Protein AF-A0A392M638-F1 (afdb_monomer)

Mean predicted aligned error: 10.87 Å

Secondary structure (DSSP, 8-state):
--SS-EE---------HHHHHHHHHHHHHH-SS-EEEEE-GGGHHHHHHHHHHHHHHHHH--S--SS-EEE-B---SEE-----GGGSTTSS--SS--------SS--PEEEEETTEEEEEPTT--GGGSEEEEES-SSHHHHHHHHHTTTSEEEEEETTTTEEE---HHHHHHHHHHHHHHHHHHT-S----------------

Organism: NCBI:txid97028

InterPro domains:
  IPR016435 Diphthamide synthesis DPH1/DPH2 [PF01866] (3-201)
  IPR016435 Diphthamide synthesis DPH1/DPH2 [PTHR10762] (1-201)
  IPR016435 Diphthamide synthesis DPH1/DPH2 [SFLDS00032] (1-202)
  IPR016435 Diphthamide synthesis DPH1/DPH2 [TIGR00322] (2-200)
  IPR042265 Diphthamide synthesis DPH1/DPH2, domain 3 [G3DSA:3.40.50.11860] (171-203)

Sequence (205 aa):
TTALPAFFVFGKASIGIADCVESMSQYALTNSKPIMVLFGLEYAHSIQQIRKALLESSISCKSDLKSEVHFADVPSPYMFPSKDIKKLSEIQEEACGCGNNSSSDGASGTIYNIGGLTWKLPEGQSMEDYSLFWIGQDNSAFANVVLTFNACEIVRYDATKNQMVTDLSQQRRILKRRYYLVERAKDANIVGILVGTLGVGNPCY

Radius of gyration: 19.91 Å; Cα contacts (8 Å, |Δi|>4): 234; chains: 1; bounding box: 44×50×50 Å

pLDDT: mean 79.65, std 19.55, range [26.91, 96.75]

Solvent-accessible surface area (backbone atoms only — not comparable to full-atom values): 12898 Å² total; per-residue (Å²): 132,64,96,52,73,45,74,66,83,68,56,81,57,76,62,58,55,66,62,51,43,50,55,50,51,55,50,39,74,75,35,84,41,32,34,41,36,45,64,45,62,34,42,59,85,50,48,66,56,40,56,50,52,43,55,52,52,56,68,75,41,92,61,80,72,79,26,59,79,45,68,53,41,70,66,75,50,66,44,70,64,74,87,67,73,83,77,55,86,82,76,76,88,75,82,85,75,90,82,90,86,85,90,80,90,83,78,85,37,55,74,49,75,56,94,72,33,35,43,72,38,59,70,96,61,58,72,69,65,28,31,36,39,35,43,40,69,99,43,70,64,48,43,48,49,54,62,75,47,64,83,31,55,63,39,32,33,29,47,90,74,73,42,80,45,70,85,51,65,68,52,53,51,52,48,55,53,50,53,52,52,51,56,58,54,72,74,48,94,75,85,85,84,85,84,78,83,82,74,79,75,75,83,82,128

Foldseek 3Di:
DDQDKAFDDAAQDDFDLVLVLVQVLVVLVVDLFAEEEAEDSNNLVCVVVSVVVNVVVCVVDPPPSNHHYHYWHAPHSIDHDDPCPPVCVVPPDDPDDDDDDDDDDDFPFDWDDAPRTIDTDHPPDDCQSYAYEYEEDPDPRVLVVCLVPVNHQYWYQHRVVSDIDRDPVVSVVVNVVVVVVVVVVVPDPDDDDDDDDPDPDDPDD

Nearest PDB structures (foldseek):
  4ran-assembly1_C  TM=4.447E-01  e=1.195E-01  Homo sapiens
  1z7g-assembly1_B-2  TM=3.733E-01  e=1.545E-01  Homo sapiens
  4kn6-assembly1_A  TM=4.041E-01  e=1.563E+00  Homo sapiens
  5fxg-assembly1_C  TM=4.168E-01  e=2.156E+00  Rattus norvegicus
  7e2w-assembly2_D  TM=3.545E-01  e=6.028E+00  Ostreococcus tauri

Structure (mmCIF, N/CA/C/O backbone):
data_AF-A0A392M638-F1
#
_entry.id   AF-A0A392M638-F1
#
loop_
_atom_site.group_PDB
_atom_site.id
_atom_site.type_symbol
_atom_site.label_atom_id
_atom_site.label_alt_id
_atom_site.label_comp_id
_atom_site.label_asym_id
_atom_site.label_entity_id
_atom_site.label_seq_id
_atom_site.pdbx_PDB_ins_code
_atom_site.Cartn_x
_atom_site.Cartn_y
_atom_site.Cartn_z
_atom_site.occupancy
_atom_site.B_iso_or_equiv
_atom_site.auth_seq_id
_atom_site.auth_comp_id
_atom_site.auth_asym_id
_atom_site.auth_atom_id
_atom_site.pdbx_PDB_model_num
ATOM 1 N N . THR A 1 1 ? 15.830 17.671 -8.175 1.00 53.03 1 THR A N 1
ATOM 2 C CA . THR A 1 1 ? 15.639 17.957 -6.738 1.00 53.03 1 THR A CA 1
ATOM 3 C C . THR A 1 1 ? 15.110 19.372 -6.625 1.00 53.03 1 THR A C 1
ATOM 5 O O . THR A 1 1 ? 15.613 20.245 -7.322 1.00 53.03 1 THR A O 1
ATOM 8 N N . THR A 1 2 ? 14.025 19.604 -5.882 1.00 49.47 2 THR A N 1
ATOM 9 C CA . THR A 1 2 ? 13.444 20.952 -5.776 1.00 49.47 2 THR A CA 1
ATOM 10 C C . THR A 1 2 ? 14.351 21.801 -4.889 1.00 49.47 2 THR A C 1
ATOM 12 O O . THR A 1 2 ? 14.760 21.356 -3.824 1.00 49.47 2 THR A O 1
ATOM 15 N N . ALA A 1 3 ? 14.695 23.018 -5.313 1.00 66.38 3 ALA A N 1
ATOM 16 C CA . ALA A 1 3 ? 15.431 23.966 -4.466 1.00 66.38 3 ALA A CA 1
ATOM 17 C C . ALA A 1 3 ? 14.526 24.631 -3.409 1.00 66.38 3 ALA A C 1
ATOM 19 O O . ALA A 1 3 ? 14.996 25.402 -2.575 1.00 66.38 3 ALA A O 1
ATOM 20 N N . LEU A 1 4 ? 13.225 24.335 -3.459 1.00 77.38 4 LEU A N 1
ATOM 21 C CA . LEU A 1 4 ? 12.188 24.904 -2.614 1.00 77.38 4 LEU A CA 1
ATOM 22 C C . LEU A 1 4 ? 11.570 23.821 -1.724 1.00 77.38 4 LEU A C 1
ATOM 24 O O . LEU A 1 4 ? 11.469 22.667 -2.165 1.00 77.38 4 LEU A O 1
ATOM 28 N N . PRO A 1 5 ? 11.135 24.185 -0.503 1.00 81.50 5 PRO A N 1
ATOM 29 C CA . PRO A 1 5 ? 10.306 23.320 0.320 1.00 81.50 5 PRO A CA 1
ATOM 30 C C . PRO A 1 5 ? 9.074 22.858 -0.458 1.00 81.50 5 PRO A C 1
ATOM 32 O O . PRO A 1 5 ? 8.413 23.662 -1.116 1.00 81.50 5 PRO A O 1
ATOM 35 N N . ALA A 1 6 ? 8.770 21.568 -0.372 1.00 80.94 6 ALA A N 1
ATOM 36 C CA . ALA A 1 6 ? 7.571 20.987 -0.956 1.00 80.94 6 ALA A CA 1
ATOM 37 C C . ALA A 1 6 ? 6.610 20.565 0.157 1.00 80.94 6 ALA A C 1
ATOM 39 O O . ALA A 1 6 ? 7.034 20.033 1.184 1.00 80.94 6 ALA A O 1
ATOM 40 N N . PHE A 1 7 ? 5.319 20.798 -0.069 1.00 84.31 7 PHE A N 1
ATOM 41 C CA . PHE A 1 7 ? 4.247 20.327 0.796 1.00 84.31 7 PHE A CA 1
ATOM 42 C C . PHE A 1 7 ? 3.396 19.314 0.032 1.00 84.31 7 PHE A C 1
ATOM 44 O O . PHE A 1 7 ? 2.806 19.642 -0.999 1.00 84.31 7 PHE A O 1
ATOM 51 N N . PHE A 1 8 ? 3.351 18.080 0.523 1.00 83.50 8 PHE A N 1
ATOM 52 C CA . PHE A 1 8 ? 2.552 17.016 -0.068 1.00 83.50 8 PHE A CA 1
ATOM 53 C C . PHE A 1 8 ? 1.105 17.098 0.421 1.00 83.50 8 PHE A C 1
ATOM 55 O O . PHE A 1 8 ? 0.831 17.026 1.618 1.00 83.50 8 PHE A O 1
ATOM 62 N N . VAL A 1 9 ? 0.173 17.219 -0.525 1.00 87.00 9 VAL A N 1
ATOM 63 C CA . VAL A 1 9 ? -1.270 17.183 -0.264 1.00 87.00 9 VAL A CA 1
ATOM 64 C C . VAL A 1 9 ? -1.810 15.840 -0.7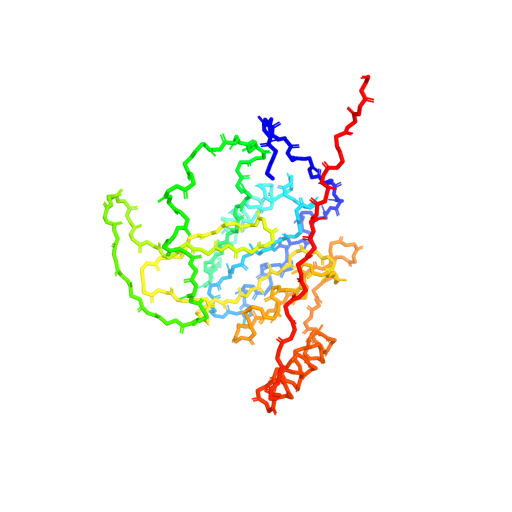32 1.00 87.00 9 VAL A C 1
ATOM 66 O O . VAL A 1 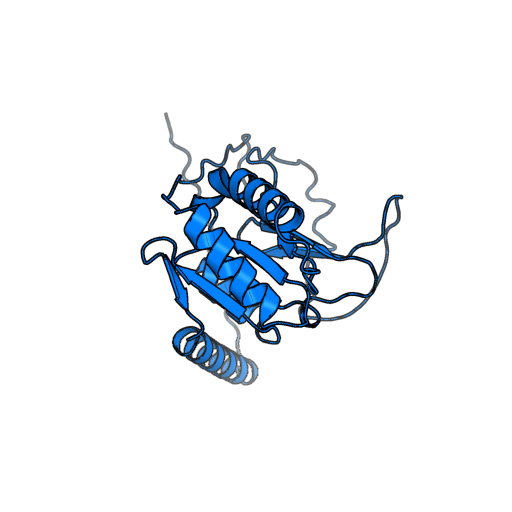9 ? -1.763 15.530 -1.922 1.00 87.00 9 VAL A O 1
ATOM 69 N N . PHE A 1 10 ? -2.335 15.050 0.200 1.00 89.56 10 PHE A N 1
ATOM 70 C CA . PHE A 1 10 ? -2.959 13.764 -0.103 1.00 89.56 10 PHE A CA 1
ATOM 71 C C . PHE A 1 10 ? -4.477 13.901 -0.240 1.00 89.56 10 PHE A C 1
ATOM 73 O O . PHE A 1 10 ? -5.096 14.791 0.350 1.00 89.56 10 PHE A O 1
ATOM 80 N N . GLY A 1 11 ? -5.077 13.003 -1.023 1.00 89.19 11 GLY A N 1
ATOM 81 C CA . GLY A 1 11 ? -6.530 12.914 -1.155 1.00 89.19 11 GLY A CA 1
ATOM 82 C C . GLY A 1 11 ? -7.220 12.546 0.164 1.00 89.19 11 GLY A C 1
ATOM 83 O O . GLY A 1 11 ? -6.582 12.121 1.126 1.00 89.19 11 GLY A O 1
ATOM 84 N N . LYS A 1 12 ? -8.547 12.703 0.197 1.00 93.31 12 LYS A N 1
ATOM 85 C CA . LYS A 1 12 ? -9.402 12.274 1.314 1.00 93.31 12 LYS A CA 1
ATOM 86 C C . LYS A 1 12 ? -10.508 11.356 0.809 1.00 93.31 12 LYS A C 1
ATOM 88 O O . LYS A 1 12 ? -11.656 11.772 0.674 1.00 93.31 12 LYS A O 1
ATOM 93 N N . ALA A 1 13 ? -10.134 10.132 0.451 1.00 93.81 13 ALA A N 1
ATOM 94 C CA . ALA A 1 13 ? -11.091 9.132 -0.005 1.00 93.81 13 ALA A CA 1
ATOM 95 C C . ALA A 1 13 ? -11.980 8.668 1.160 1.00 93.81 13 ALA A C 1
ATOM 97 O O . ALA A 1 13 ? -11.502 8.457 2.272 1.00 93.81 13 ALA A O 1
ATOM 98 N N . SER A 1 14 ? -13.280 8.512 0.915 1.00 93.19 14 SER A N 1
ATOM 99 C CA . SER A 1 14 ? -14.222 8.055 1.938 1.00 93.19 14 SER A CA 1
ATOM 100 C C . SER A 1 14 ? -13.947 6.606 2.341 1.00 93.19 14 SER A C 1
ATOM 102 O O . SER A 1 14 ? -13.719 5.760 1.477 1.00 93.19 14 SER A O 1
ATOM 104 N N . ILE A 1 15 ? -14.039 6.316 3.638 1.00 94.88 15 ILE A N 1
ATOM 105 C CA . ILE A 1 15 ? -13.925 4.965 4.189 1.00 94.88 15 ILE A CA 1
ATOM 106 C C . ILE A 1 15 ? -14.885 4.796 5.371 1.00 94.88 15 ILE A C 1
ATOM 108 O O . ILE A 1 15 ? -14.968 5.666 6.239 1.00 94.88 15 ILE A O 1
ATOM 112 N N . GLY A 1 16 ? -15.615 3.679 5.403 1.00 93.19 16 GLY A N 1
ATOM 113 C CA . GLY A 1 16 ? -16.423 3.283 6.555 1.00 93.19 16 GLY A CA 1
ATOM 114 C C . GLY A 1 16 ? -15.525 2.787 7.687 1.00 93.19 16 GLY A C 1
ATOM 115 O O . GLY A 1 16 ? -14.962 1.699 7.598 1.00 93.19 16 GLY A O 1
ATOM 116 N N . ILE A 1 17 ? -15.361 3.589 8.743 1.00 93.06 17 ILE A N 1
ATOM 117 C CA . ILE A 1 17 ? -14.453 3.268 9.861 1.00 93.06 17 ILE A CA 1
ATOM 118 C C . ILE A 1 17 ? -14.922 2.010 10.598 1.00 93.06 17 ILE A C 1
ATOM 120 O O . ILE A 1 17 ? -14.107 1.136 10.871 1.00 93.06 17 ILE A O 1
ATOM 124 N N . ALA A 1 18 ? -16.224 1.905 10.881 1.00 92.44 18 ALA A N 1
ATOM 125 C CA . ALA A 1 18 ? -16.801 0.754 11.572 1.00 92.44 18 ALA A CA 1
ATOM 126 C C . ALA A 1 18 ? -16.615 -0.540 10.763 1.00 92.44 18 ALA A C 1
ATOM 128 O O . ALA A 1 18 ? -16.040 -1.493 11.279 1.00 92.44 18 ALA A O 1
ATOM 129 N N . ASP A 1 19 ? -16.986 -0.525 9.479 1.00 93.12 19 ASP A N 1
ATOM 130 C CA . ASP A 1 19 ? -16.870 -1.683 8.579 1.00 93.12 19 ASP A CA 1
ATOM 131 C C . ASP A 1 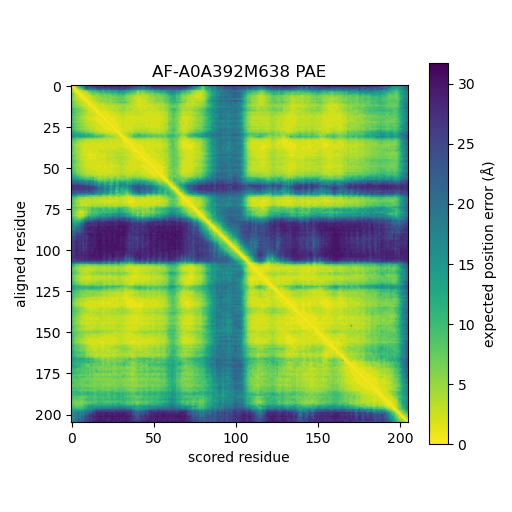19 ? -15.410 -2.146 8.421 1.00 93.12 19 ASP A C 1
ATOM 133 O O . ASP A 1 19 ? -15.106 -3.343 8.407 1.00 93.12 19 ASP A O 1
ATOM 137 N N . CYS A 1 20 ? -14.480 -1.186 8.337 1.00 93.38 20 CYS A N 1
ATOM 138 C CA . CYS A 1 20 ? -13.050 -1.464 8.240 1.00 93.38 20 CYS A CA 1
ATOM 139 C C . CYS A 1 20 ? -12.511 -2.102 9.524 1.00 93.38 20 CYS A C 1
ATOM 141 O O . CYS A 1 20 ? -11.738 -3.058 9.455 1.00 93.38 20 CYS A O 1
ATOM 143 N N . VAL A 1 21 ? -12.898 -1.577 10.691 1.00 92.81 21 VAL A N 1
ATOM 144 C CA . VAL A 1 21 ? -12.485 -2.117 11.995 1.00 92.81 21 VAL A CA 1
ATOM 145 C C . VAL A 1 21 ? -13.081 -3.504 12.218 1.00 92.81 21 VAL A C 1
ATOM 147 O O . VAL A 1 21 ? -12.365 -4.388 12.682 1.00 92.81 21 VAL A O 1
ATOM 150 N N . GLU A 1 22 ? -14.339 -3.727 11.841 1.00 91.81 22 GLU A N 1
ATOM 151 C CA . GLU A 1 22 ? -14.991 -5.038 11.918 1.00 91.81 22 GLU A CA 1
ATOM 152 C C . GLU A 1 22 ? -14.274 -6.067 11.037 1.00 91.81 22 GLU A C 1
ATOM 154 O O . GLU A 1 22 ? -13.851 -7.115 11.528 1.00 91.81 22 GLU A O 1
ATOM 159 N N . SER A 1 23 ? -14.039 -5.731 9.766 1.00 92.00 23 SER A N 1
ATOM 160 C CA . SER A 1 23 ? -13.322 -6.597 8.822 1.00 92.00 23 SER A CA 1
ATOM 161 C C . SER A 1 23 ? -11.911 -6.932 9.312 1.00 92.00 23 SER A C 1
ATOM 163 O O . SER A 1 23 ? -11.480 -8.085 9.265 1.00 92.00 23 SER A O 1
ATOM 165 N N . MET A 1 24 ? -11.192 -5.932 9.825 1.00 91.50 24 MET A N 1
ATOM 166 C CA . MET A 1 24 ? -9.848 -6.107 10.376 1.00 91.50 24 MET A CA 1
ATOM 167 C C . MET A 1 24 ? -9.855 -6.952 11.655 1.00 91.50 24 MET A C 1
ATOM 169 O O . MET A 1 24 ? -8.984 -7.801 11.822 1.00 91.50 24 MET A O 1
ATOM 173 N N . SER A 1 25 ? -10.850 -6.779 12.528 1.00 89.31 25 SER A N 1
ATOM 174 C CA . SER A 1 25 ? -11.002 -7.578 13.751 1.00 89.31 25 SER A CA 1
ATOM 175 C C . SER A 1 25 ? -11.325 -9.032 13.425 1.00 89.31 25 SER A C 1
ATOM 177 O O . SER A 1 25 ? -10.725 -9.943 13.990 1.00 89.31 25 SER A O 1
ATOM 179 N N . GLN A 1 26 ? -12.212 -9.271 12.457 1.00 89.19 26 GLN A N 1
ATOM 180 C CA . GLN A 1 26 ? -12.499 -10.614 11.960 1.00 89.19 26 GLN A CA 1
ATOM 181 C C . GLN A 1 26 ? -11.235 -11.271 11.389 1.00 89.19 26 GLN A C 1
ATOM 183 O O . GLN A 1 26 ? -10.945 -12.425 11.706 1.00 89.19 26 GLN A O 1
ATOM 188 N N . TYR A 1 27 ? -10.448 -10.528 10.606 1.00 89.06 27 TYR A N 1
ATOM 189 C CA . TYR A 1 27 ? -9.174 -11.011 10.073 1.00 89.06 27 TYR A CA 1
ATOM 190 C C . TYR A 1 27 ? -8.155 -11.322 11.184 1.00 89.06 27 TYR A C 1
ATOM 192 O O . TYR A 1 27 ? -7.493 -12.363 11.132 1.00 89.06 27 TYR A O 1
ATOM 200 N N . ALA A 1 28 ? -8.078 -10.479 12.219 1.00 87.38 28 ALA A N 1
ATOM 201 C CA . ALA A 1 28 ? -7.224 -10.673 13.392 1.00 87.38 28 ALA A CA 1
ATOM 202 C C . ALA A 1 28 ? -7.592 -11.915 14.210 1.00 87.38 28 ALA A C 1
ATOM 204 O O . ALA A 1 28 ? -6.706 -12.573 14.744 1.00 87.38 28 ALA A O 1
ATOM 205 N N . LEU A 1 29 ? -8.877 -12.274 14.281 1.00 85.31 29 LEU A N 1
ATOM 206 C CA . LEU A 1 29 ? -9.328 -13.497 14.952 1.00 85.31 29 LEU A CA 1
ATOM 207 C C . LEU A 1 29 ? -8.964 -14.763 14.168 1.00 85.31 29 LEU A C 1
ATOM 209 O O . LEU A 1 29 ? -8.690 -15.804 14.764 1.00 85.31 29 LEU A O 1
ATOM 213 N N . THR A 1 30 ? -8.963 -14.685 12.835 1.00 85.00 30 THR A N 1
ATOM 214 C CA . THR A 1 30 ? -8.600 -15.822 11.975 1.00 85.00 30 THR A CA 1
ATOM 215 C C . THR A 1 30 ? -7.092 -16.046 11.866 1.00 85.00 30 THR A C 1
ATOM 217 O O . THR A 1 30 ? -6.668 -17.164 11.582 1.00 85.00 30 THR A O 1
ATOM 220 N N . ASN A 1 31 ? -6.282 -15.012 12.113 1.00 81.75 31 ASN A N 1
ATOM 221 C CA . ASN A 1 31 ? -4.830 -15.053 11.963 1.00 81.75 31 ASN A CA 1
ATOM 222 C C . ASN A 1 31 ? -4.120 -15.095 13.310 1.00 81.75 31 ASN A C 1
ATOM 224 O O . ASN A 1 31 ? -4.394 -14.297 14.197 1.00 81.75 31 ASN A O 1
ATOM 228 N N . SER A 1 32 ? -3.138 -15.986 13.446 1.00 83.31 32 SER A N 1
ATOM 229 C CA . SER A 1 32 ? -2.290 -16.054 14.642 1.00 83.31 32 SER A CA 1
ATOM 230 C C . SER A 1 32 ? -1.095 -15.100 14.610 1.00 83.31 32 SER A C 1
ATOM 232 O O . SER A 1 32 ? -0.381 -15.006 15.604 1.00 83.31 32 SER A O 1
ATOM 234 N N . LYS A 1 33 ? -0.823 -14.479 13.458 1.00 90.25 33 LYS A N 1
ATOM 235 C CA . LYS A 1 33 ? 0.288 -13.547 13.263 1.00 90.25 33 LYS A CA 1
ATOM 236 C C . LYS A 1 33 ? -0.140 -12.117 13.598 1.00 90.25 33 LYS A C 1
ATOM 238 O O . LYS A 1 33 ? -1.293 -11.770 13.328 1.00 90.25 33 LYS A O 1
ATOM 243 N N . PRO A 1 34 ? 0.774 -11.276 14.111 1.00 91.25 34 PRO A N 1
ATOM 244 C CA . PRO A 1 34 ? 0.521 -9.848 14.229 1.00 91.25 34 PRO A CA 1
ATOM 245 C C . PRO A 1 34 ? 0.236 -9.235 12.851 1.00 91.25 34 PRO A C 1
ATOM 247 O O . PRO A 1 34 ? 0.748 -9.689 11.824 1.00 91.25 34 PRO A O 1
ATOM 250 N N . ILE A 1 35 ? -0.601 -8.202 12.823 1.00 93.56 35 ILE A N 1
ATOM 251 C CA . ILE A 1 35 ? -1.063 -7.575 11.585 1.00 93.56 35 ILE A CA 1
ATOM 252 C C . ILE A 1 35 ? -0.334 -6.251 11.379 1.00 93.56 35 ILE A C 1
ATOM 254 O O . ILE A 1 35 ? -0.359 -5.385 12.250 1.00 93.56 35 ILE A O 1
ATOM 258 N N . MET A 1 36 ? 0.267 -6.069 10.205 1.00 95.19 36 MET A N 1
ATOM 259 C CA . MET A 1 36 ? 0.796 -4.785 9.749 1.00 95.19 36 MET A CA 1
ATOM 260 C C . MET A 1 36 ? -0.185 -4.135 8.771 1.00 95.19 36 MET A C 1
ATOM 262 O O . MET A 1 36 ? -0.421 -4.645 7.674 1.00 95.19 36 MET A O 1
ATOM 266 N N . VAL A 1 37 ? -0.734 -2.985 9.153 1.00 96.06 37 VAL A N 1
ATOM 267 C CA . VAL A 1 37 ? -1.682 -2.214 8.349 1.00 96.06 37 VAL A CA 1
ATOM 268 C C . VAL A 1 37 ? -0.936 -1.207 7.481 1.00 96.06 37 VAL A C 1
ATOM 270 O O . VAL A 1 37 ? -0.321 -0.258 7.976 1.00 96.06 37 VAL A O 1
ATOM 273 N N . LEU A 1 38 ? -1.049 -1.391 6.168 1.00 96.75 38 LEU A N 1
ATOM 274 C CA . LEU A 1 38 ? -0.585 -0.465 5.138 1.00 96.75 38 LEU A CA 1
ATOM 275 C C . LEU A 1 38 ? -1.794 0.156 4.427 1.00 96.75 38 LEU A C 1
ATOM 277 O O . LEU A 1 38 ? -2.877 -0.426 4.411 1.00 96.75 38 LEU A O 1
ATOM 281 N N . PHE A 1 39 ? -1.644 1.334 3.827 1.00 96.31 39 PHE A N 1
ATOM 282 C CA . PHE A 1 39 ? -2.777 2.031 3.214 1.00 96.31 39 PHE A CA 1
ATOM 283 C C . PHE A 1 39 ? -2.380 2.957 2.066 1.00 96.31 39 PHE A C 1
ATOM 285 O O . PHE A 1 39 ? -1.288 3.521 2.033 1.00 96.31 39 PHE A O 1
ATOM 292 N N . GLY A 1 40 ? -3.313 3.170 1.139 1.00 95.19 40 GLY A N 1
ATOM 293 C CA . GLY A 1 40 ? -3.208 4.258 0.170 1.00 95.19 40 GLY A CA 1
ATOM 294 C C . GLY A 1 40 ? -3.189 5.614 0.879 1.00 95.19 40 GLY A C 1
ATOM 295 O O . GLY A 1 40 ? -3.961 5.845 1.813 1.00 95.19 40 GLY A O 1
ATOM 296 N N . LEU A 1 41 ? -2.317 6.528 0.444 1.00 93.56 41 LEU A N 1
ATOM 297 C CA . LEU A 1 41 ? -2.146 7.847 1.071 1.00 93.56 41 LEU A CA 1
ATOM 298 C C . LEU A 1 41 ? -3.444 8.672 1.083 1.00 93.56 41 LEU A C 1
ATOM 300 O O . LEU A 1 41 ? -3.633 9.515 1.959 1.00 93.56 41 LEU A O 1
ATOM 304 N N . GLU A 1 42 ? -4.377 8.393 0.174 1.00 93.69 42 GLU A N 1
ATOM 305 C CA . GLU A 1 42 ? -5.719 8.975 0.151 1.00 93.69 42 GLU A CA 1
ATOM 306 C C . GLU A 1 42 ? -6.571 8.657 1.399 1.00 93.69 42 GLU A C 1
ATOM 308 O O . GLU A 1 42 ? -7.540 9.368 1.682 1.00 93.69 42 GLU A O 1
ATOM 313 N N . TYR A 1 43 ? -6.203 7.636 2.180 1.00 94.44 43 TYR A N 1
ATOM 314 C CA . TYR A 1 43 ? -6.864 7.258 3.435 1.00 94.44 43 TYR A CA 1
ATOM 315 C C . TYR A 1 43 ? -6.122 7.744 4.685 1.00 94.44 43 TYR A C 1
ATOM 317 O O . TYR A 1 43 ? -6.655 7.603 5.785 1.00 94.44 43 TYR A O 1
ATOM 325 N N . ALA A 1 44 ? -4.946 8.372 4.548 1.00 93.31 44 ALA A N 1
ATOM 326 C CA . ALA A 1 44 ? -4.097 8.786 5.673 1.00 93.31 44 ALA A CA 1
ATOM 327 C C . ALA A 1 44 ? -4.844 9.620 6.733 1.00 93.31 44 ALA A C 1
ATOM 329 O O . ALA A 1 44 ? -4.619 9.471 7.932 1.00 93.31 44 ALA A O 1
ATOM 330 N N . HIS A 1 45 ? -5.789 10.457 6.295 1.00 93.06 45 HIS A N 1
ATOM 331 C CA . HIS A 1 45 ? -6.622 11.292 7.163 1.00 93.06 45 HIS A CA 1
ATOM 332 C C . HIS A 1 45 ? -7.521 10.498 8.133 1.00 93.06 45 HIS A C 1
ATOM 334 O O . HIS A 1 45 ? -7.879 11.021 9.186 1.00 93.06 45 HIS A O 1
ATOM 340 N N . SER A 1 46 ? -7.889 9.261 7.783 1.00 93.69 46 SER A N 1
ATOM 341 C CA . SER A 1 46 ? -8.815 8.414 8.547 1.00 93.69 46 SER A CA 1
ATOM 342 C C . SER A 1 46 ? -8.106 7.362 9.406 1.00 93.69 46 SER A C 1
ATOM 344 O O . SER A 1 46 ? -8.713 6.818 10.326 1.00 93.69 46 SER A O 1
ATOM 346 N N . ILE A 1 47 ? -6.811 7.108 9.186 1.00 93.75 47 ILE A N 1
ATOM 347 C CA . ILE A 1 47 ? -6.054 6.060 9.897 1.00 93.75 47 ILE A CA 1
ATOM 348 C C . ILE A 1 47 ? -6.017 6.286 11.410 1.00 93.75 47 ILE A C 1
ATOM 350 O O . ILE A 1 47 ? -6.179 5.340 12.174 1.00 93.75 47 ILE A O 1
ATOM 354 N N . GLN A 1 48 ? -5.890 7.535 11.865 1.00 92.25 48 GLN A N 1
ATOM 355 C CA . GLN A 1 48 ? -5.914 7.846 13.301 1.00 92.25 48 GLN A CA 1
ATOM 356 C C . GLN A 1 48 ? -7.267 7.508 13.942 1.00 92.25 48 GLN A C 1
ATOM 358 O O . GLN A 1 48 ? -7.324 7.036 15.077 1.00 92.25 48 GLN A O 1
ATOM 363 N N . GLN A 1 49 ? -8.360 7.709 13.203 1.00 93.69 49 GLN A N 1
ATOM 364 C CA . GLN A 1 49 ? -9.703 7.373 13.671 1.00 93.69 49 GLN A CA 1
ATOM 365 C C . GLN A 1 49 ? -9.906 5.856 13.699 1.00 93.69 49 GLN A C 1
ATOM 367 O O . GLN A 1 49 ? -10.424 5.340 14.683 1.00 93.69 49 GLN A O 1
ATOM 372 N N . ILE A 1 50 ? -9.422 5.141 12.679 1.00 94.06 50 ILE A N 1
ATOM 373 C CA . ILE A 1 50 ? -9.437 3.671 12.628 1.00 94.06 50 ILE A CA 1
ATOM 374 C C . ILE A 1 50 ? -8.622 3.079 13.782 1.00 94.06 50 ILE A C 1
ATOM 376 O O . ILE A 1 50 ? -9.102 2.180 14.462 1.00 94.06 50 ILE A O 1
ATOM 380 N N . ARG A 1 51 ? -7.428 3.614 14.063 1.00 92.31 51 ARG A N 1
ATOM 381 C CA . ARG A 1 51 ? -6.579 3.173 15.180 1.00 92.31 51 ARG A CA 1
ATOM 382 C C . ARG A 1 51 ? -7.281 3.343 16.526 1.00 92.31 51 ARG A C 1
ATOM 384 O O . ARG A 1 51 ? -7.246 2.438 17.355 1.00 92.31 51 ARG A O 1
ATOM 391 N N . LYS A 1 52 ? -7.936 4.490 16.733 1.00 91.50 52 LYS A N 1
ATOM 392 C CA . LYS A 1 52 ? -8.709 4.763 17.950 1.00 91.50 52 LYS A CA 1
ATOM 393 C C . LYS A 1 52 ? -9.913 3.826 18.076 1.00 91.50 52 LYS A C 1
ATOM 395 O O . LYS A 1 52 ? -10.087 3.218 19.125 1.00 91.50 52 LYS A O 1
ATOM 400 N N . ALA A 1 53 ? -10.697 3.678 17.010 1.00 91.12 53 ALA A N 1
ATOM 401 C CA . ALA A 1 53 ? -11.870 2.807 16.990 1.00 91.12 53 ALA A CA 1
ATOM 402 C C . ALA A 1 53 ? -11.499 1.330 17.201 1.00 91.12 53 ALA A C 1
ATOM 404 O O . ALA A 1 53 ? -12.190 0.619 17.926 1.00 91.12 53 ALA A O 1
ATOM 405 N N . LEU A 1 54 ? -10.371 0.882 16.637 1.00 88.88 54 LEU A N 1
ATOM 406 C CA . LEU A 1 54 ? -9.837 -0.452 16.886 1.00 88.88 54 LEU A CA 1
ATOM 407 C C . LEU A 1 54 ? -9.506 -0.636 18.372 1.00 88.88 54 LEU A C 1
ATOM 409 O O . LEU A 1 54 ? -9.972 -1.596 18.974 1.00 88.88 54 LEU A O 1
ATOM 413 N N . LEU A 1 55 ? -8.787 0.308 18.982 1.00 85.94 55 LEU A N 1
ATOM 414 C CA . LEU A 1 55 ? -8.423 0.241 20.401 1.00 85.94 55 LEU A CA 1
ATOM 415 C C . LEU A 1 55 ? -9.659 0.240 21.320 1.00 85.94 55 LEU A C 1
ATOM 417 O O . LEU A 1 55 ? -9.705 -0.508 22.294 1.00 85.94 55 LEU A O 1
ATOM 421 N N . GLU A 1 56 ? -10.686 1.027 20.994 1.00 86.25 56 GLU A N 1
ATOM 422 C CA . GLU A 1 56 ? -11.968 1.027 21.714 1.00 86.25 56 GLU A CA 1
ATOM 423 C C . GLU A 1 56 ? -12.702 -0.318 21.579 1.00 86.25 56 GLU A C 1
ATOM 425 O O . GLU A 1 56 ? -13.208 -0.848 22.574 1.00 86.25 56 GLU A O 1
ATOM 430 N N . SER A 1 57 ? -12.703 -0.914 20.382 1.00 79.88 57 SER A N 1
ATOM 431 C CA . SER A 1 57 ? -13.297 -2.238 20.149 1.00 79.88 57 SER A CA 1
ATOM 432 C C . SER A 1 57 ? -12.575 -3.348 20.926 1.00 79.88 57 SER A C 1
ATOM 434 O O . SER A 1 57 ? -13.227 -4.230 21.486 1.00 79.88 57 SER A O 1
ATOM 436 N N . SER A 1 58 ? -11.248 -3.247 21.068 1.00 74.44 58 SER A N 1
ATOM 437 C CA . SER A 1 58 ? -10.436 -4.166 21.873 1.00 74.44 58 SER A CA 1
ATOM 438 C C . SER A 1 58 ? -10.773 -4.105 23.365 1.00 74.44 58 SER A C 1
ATOM 440 O O . SER A 1 58 ? -10.701 -5.118 24.049 1.00 74.44 58 SER A O 1
ATOM 442 N N . ILE A 1 59 ? -11.141 -2.931 23.890 1.00 69.25 59 ILE A N 1
ATOM 443 C CA . ILE A 1 59 ? -11.476 -2.755 25.314 1.00 69.25 59 ILE A CA 1
ATOM 444 C C . ILE A 1 59 ? -12.888 -3.275 25.627 1.00 69.25 59 ILE A C 1
ATOM 446 O O . ILE A 1 59 ? -13.122 -3.832 26.702 1.00 69.25 59 ILE A O 1
ATOM 450 N N . SER A 1 60 ? -13.841 -3.102 24.705 1.00 62.53 60 SER A N 1
ATOM 451 C CA . SER A 1 60 ? -15.234 -3.531 24.901 1.00 62.53 60 SER A CA 1
ATOM 452 C C . SER A 1 60 ? -15.405 -5.054 24.840 1.00 62.53 60 SER A C 1
ATOM 454 O O . SER A 1 60 ? -16.302 -5.603 25.486 1.00 62.53 60 SER A O 1
ATOM 456 N N . CYS A 1 61 ? -14.562 -5.749 24.079 1.00 54.97 61 CYS A N 1
ATOM 457 C CA . CYS A 1 61 ? -14.586 -7.199 23.952 1.00 54.97 61 CYS A CA 1
ATOM 458 C C . CYS A 1 61 ? -13.474 -7.795 24.823 1.00 54.97 61 CYS A C 1
ATOM 460 O O . CYS A 1 61 ? -12.312 -7.768 24.449 1.00 54.97 61 CYS A O 1
ATOM 462 N N . LYS A 1 62 ? -13.819 -8.407 25.967 1.00 50.81 62 LYS A N 1
ATOM 463 C CA . LYS A 1 62 ? -12.897 -9.201 26.819 1.00 50.81 62 LYS A CA 1
ATOM 464 C C . LYS A 1 62 ? -12.354 -10.478 26.135 1.00 50.81 62 LYS A C 1
ATOM 466 O O . LYS A 1 62 ? -12.015 -11.444 26.812 1.00 50.81 62 LYS A O 1
ATOM 471 N N . SER A 1 63 ? -12.355 -10.535 24.808 1.00 53.41 63 SER A N 1
ATOM 472 C CA . SER A 1 63 ? -11.712 -11.584 24.031 1.00 53.41 63 SER A CA 1
ATOM 473 C C . SER A 1 63 ? -10.316 -11.098 23.690 1.00 53.41 63 SER A C 1
ATOM 475 O O . SER A 1 63 ? -10.186 -10.118 22.956 1.00 53.41 63 SER A O 1
ATOM 477 N N . ASP A 1 64 ? -9.299 -11.769 24.223 1.00 53.31 64 ASP A N 1
ATOM 478 C CA . ASP A 1 64 ? -7.900 -11.507 23.905 1.00 53.31 64 ASP A CA 1
ATOM 479 C C . ASP A 1 64 ? -7.738 -11.443 22.381 1.00 53.31 64 ASP A C 1
ATOM 481 O O . ASP A 1 64 ? -7.831 -12.462 21.690 1.00 53.31 64 ASP A O 1
ATOM 485 N N . LEU A 1 65 ? -7.532 -10.241 21.832 1.00 54.06 65 LEU A N 1
ATOM 486 C CA . LEU A 1 65 ? -6.988 -10.122 20.487 1.00 54.06 65 LEU A CA 1
ATOM 487 C C . LEU A 1 65 ? -5.641 -10.828 20.541 1.00 54.06 65 LEU A C 1
ATOM 489 O O . LEU A 1 65 ? -4.681 -10.326 21.117 1.00 54.06 65 LEU A O 1
ATOM 493 N N . LYS A 1 66 ? -5.601 -12.041 19.994 1.00 56.31 66 LYS A N 1
ATOM 494 C CA . LYS A 1 66 ? -4.413 -12.894 20.023 1.00 56.31 66 LYS A CA 1
ATOM 495 C C . LYS A 1 66 ? -3.250 -12.283 19.231 1.00 56.31 66 LYS A C 1
ATOM 497 O O . LYS A 1 66 ? -2.105 -12.667 19.444 1.00 56.31 66 LYS A O 1
ATOM 502 N N . SER A 1 67 ? -3.560 -11.333 18.351 1.00 66.75 67 SER A N 1
ATOM 503 C CA . SER A 1 67 ? -2.643 -10.746 17.385 1.00 66.75 67 SER A CA 1
ATOM 504 C C . SER A 1 67 ? -2.575 -9.230 17.562 1.00 66.75 67 SER A C 1
ATOM 506 O O . SER A 1 67 ? -3.592 -8.539 17.498 1.00 66.75 67 SER A O 1
ATOM 508 N N . GLU A 1 68 ? -1.364 -8.719 17.781 1.00 83.62 68 GLU A N 1
ATOM 509 C CA . GLU A 1 68 ? -1.076 -7.285 17.862 1.00 83.62 68 GLU A CA 1
ATOM 510 C C . GLU A 1 68 ? -1.262 -6.624 16.485 1.00 83.62 68 GLU A C 1
ATOM 512 O O . GLU A 1 68 ? -0.899 -7.203 15.459 1.00 83.62 68 GLU A O 1
ATOM 517 N N . VAL A 1 69 ? -1.844 -5.421 16.447 1.00 88.88 69 VAL A N 1
ATOM 518 C CA . VAL A 1 69 ? -2.065 -4.667 15.203 1.00 88.88 69 VAL A CA 1
ATOM 519 C C . VAL A 1 69 ? -1.179 -3.427 15.189 1.00 88.88 69 VAL A C 1
ATOM 521 O O . VAL A 1 69 ? -1.307 -2.541 16.036 1.00 88.88 69 VAL A O 1
ATOM 524 N N . HIS A 1 70 ? -0.318 -3.337 14.181 1.00 91.19 70 HIS A N 1
ATOM 525 C CA . HIS A 1 70 ? 0.564 -2.203 13.937 1.00 91.19 70 HIS A CA 1
ATOM 526 C C . HIS A 1 70 ? 0.110 -1.441 12.701 1.00 91.19 70 HIS A C 1
ATOM 528 O O . HIS A 1 70 ? -0.374 -2.022 11.735 1.00 91.19 70 HIS A O 1
ATOM 534 N N . PHE A 1 71 ? 0.295 -0.128 12.723 1.00 93.94 71 PHE A N 1
ATOM 535 C CA . PHE A 1 71 ? -0.035 0.745 11.606 1.00 93.94 71 PHE A CA 1
ATOM 536 C C . PHE A 1 71 ? 1.238 1.388 11.088 1.00 93.94 71 PHE A C 1
ATOM 538 O O . PHE A 1 71 ? 2.077 1.817 11.881 1.00 93.94 71 PHE A O 1
ATOM 545 N N . ALA A 1 72 ? 1.350 1.493 9.768 1.00 94.88 72 ALA A N 1
ATOM 546 C CA . ALA A 1 72 ? 2.343 2.367 9.178 1.00 94.88 72 ALA A CA 1
ATOM 547 C C . ALA A 1 72 ? 1.980 3.842 9.383 1.00 94.88 72 ALA A C 1
ATOM 549 O O . ALA A 1 72 ? 0.812 4.223 9.467 1.00 94.88 72 ALA A O 1
ATOM 550 N N . ASP A 1 73 ? 3.004 4.679 9.424 1.00 92.25 73 ASP A N 1
ATOM 551 C CA . ASP A 1 73 ? 2.876 6.121 9.520 1.00 92.25 73 ASP A CA 1
ATOM 552 C C . ASP A 1 73 ? 3.211 6.773 8.178 1.00 92.25 73 ASP A C 1
ATOM 554 O O . ASP A 1 73 ? 3.975 6.251 7.361 1.00 92.25 73 ASP A O 1
ATOM 558 N N . VAL A 1 74 ? 2.646 7.955 7.953 1.00 90.06 74 VAL A N 1
ATOM 559 C CA . VAL A 1 74 ? 3.041 8.810 6.833 1.00 90.06 74 VAL A CA 1
ATOM 560 C C . VAL A 1 74 ? 4.133 9.753 7.343 1.00 90.06 74 VAL A C 1
ATOM 562 O O . VAL A 1 74 ? 3.893 10.466 8.323 1.00 90.06 74 VAL A O 1
ATOM 565 N N . PRO A 1 75 ? 5.329 9.786 6.723 1.00 82.88 75 PRO A N 1
ATOM 566 C CA . PRO A 1 75 ? 6.349 10.781 7.031 1.00 82.88 75 PRO A CA 1
ATOM 567 C C . PRO A 1 75 ? 5.800 12.206 6.898 1.00 82.88 75 PRO A C 1
ATOM 569 O O . PRO A 1 75 ? 4.791 12.437 6.232 1.00 82.88 75 PRO A O 1
ATOM 572 N N . SER A 1 76 ? 6.489 13.177 7.504 1.00 77.88 76 SER A N 1
ATOM 573 C CA . SER A 1 76 ? 6.105 14.593 7.431 1.00 77.88 76 SER A CA 1
ATOM 574 C C . SER A 1 76 ? 5.719 15.006 5.997 1.00 77.88 76 SER A C 1
ATOM 576 O O . SER A 1 76 ? 6.514 14.796 5.077 1.00 77.88 76 SER A O 1
ATOM 578 N N . PRO A 1 77 ? 4.549 15.647 5.789 1.00 75.88 77 PRO A N 1
ATOM 579 C CA . PRO A 1 77 ? 4.147 16.143 4.472 1.00 75.88 77 PRO A CA 1
ATOM 580 C C . PRO A 1 77 ? 5.033 17.304 4.000 1.00 75.88 77 PRO A C 1
ATOM 582 O O . PRO A 1 77 ? 4.967 17.696 2.838 1.00 75.88 77 PRO A O 1
ATOM 585 N N . TYR A 1 78 ? 5.858 17.862 4.890 1.00 78.38 78 TYR A N 1
ATOM 586 C CA . TYR A 1 78 ? 6.868 18.858 4.567 1.00 78.38 78 TYR A CA 1
ATOM 587 C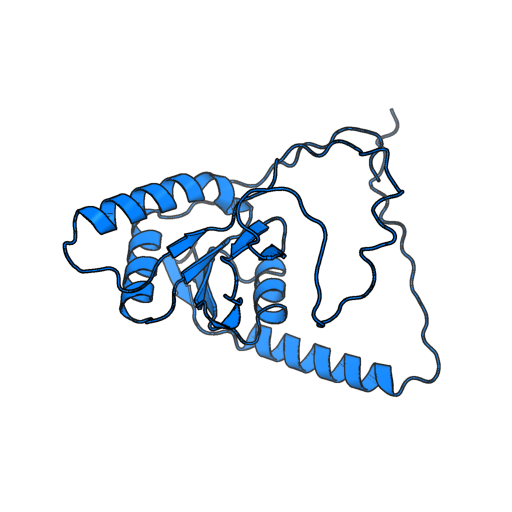 C . TYR A 1 78 ? 8.179 18.187 4.169 1.00 78.38 78 TYR A C 1
ATOM 589 O O . TYR A 1 78 ? 8.790 17.483 4.976 1.00 78.38 78 TYR A O 1
ATOM 597 N N . MET A 1 79 ? 8.652 18.488 2.963 1.00 76.56 79 MET A N 1
ATOM 598 C CA . MET A 1 79 ? 9.984 18.119 2.504 1.00 76.56 79 MET A CA 1
ATOM 599 C C . MET A 1 79 ? 10.836 19.372 2.364 1.00 76.56 79 MET A C 1
ATOM 601 O O . MET A 1 79 ? 10.579 20.226 1.515 1.00 76.56 79 MET A O 1
ATOM 605 N N . PHE A 1 80 ? 11.866 19.476 3.199 1.00 73.88 80 PHE A N 1
ATOM 606 C CA . PHE A 1 80 ? 12.875 20.517 3.071 1.00 73.88 80 PHE A CA 1
ATOM 607 C C . PHE A 1 80 ? 14.030 19.998 2.214 1.00 73.88 80 PHE A C 1
ATOM 609 O O . PHE A 1 80 ? 14.492 18.876 2.436 1.00 73.88 80 PHE A O 1
ATOM 616 N N . PRO A 1 81 ? 14.523 20.784 1.245 1.00 65.50 81 PRO A N 1
ATOM 617 C CA . PRO A 1 81 ? 15.712 20.408 0.500 1.00 65.50 81 PRO A CA 1
ATOM 618 C C . PRO A 1 81 ? 16.915 20.367 1.447 1.00 65.50 81 PRO A C 1
ATOM 620 O O . PRO A 1 81 ? 17.395 21.402 1.909 1.00 65.50 81 PRO A O 1
ATOM 623 N N . SER A 1 82 ? 17.401 19.164 1.752 1.00 61.31 82 SER A N 1
ATOM 624 C CA . SER A 1 82 ? 18.672 18.995 2.455 1.00 61.31 82 SER A CA 1
ATOM 625 C C . SER A 1 82 ? 19.826 19.311 1.500 1.00 61.31 82 SER A C 1
ATOM 627 O O . SER A 1 82 ? 19.843 18.838 0.363 1.00 61.31 82 SER A O 1
ATOM 629 N N . LYS A 1 83 ? 20.795 20.116 1.955 1.00 52.84 83 LYS A N 1
ATOM 630 C CA . LYS A 1 83 ? 22.026 20.425 1.203 1.00 52.84 83 LYS A CA 1
ATOM 631 C C . LYS A 1 83 ? 23.077 19.308 1.295 1.00 52.84 83 LYS A C 1
ATOM 633 O O . LYS A 1 83 ? 24.096 19.383 0.610 1.00 52.84 83 LYS A O 1
ATOM 638 N N . ASP A 1 84 ? 22.829 18.260 2.079 1.00 47.66 84 ASP A N 1
ATOM 639 C CA . ASP A 1 84 ? 23.805 17.200 2.323 1.00 47.66 84 ASP A CA 1
ATOM 640 C C . ASP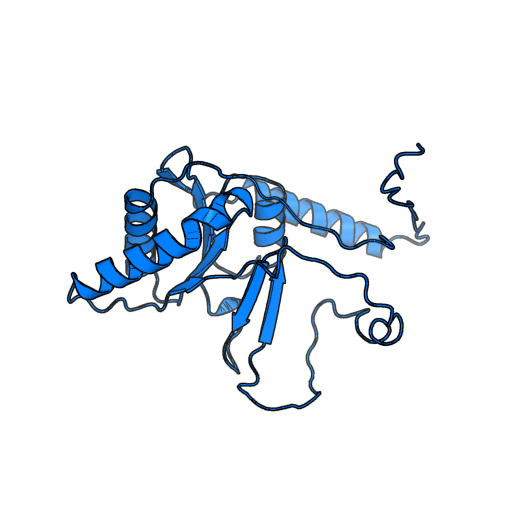 A 1 84 ? 23.667 16.048 1.324 1.00 47.66 84 ASP A C 1
ATOM 642 O O . ASP A 1 84 ? 23.119 14.986 1.603 1.00 47.66 84 ASP A O 1
ATOM 646 N N . ILE A 1 85 ? 24.258 16.245 0.145 1.00 48.75 85 ILE A N 1
ATOM 647 C CA . ILE A 1 85 ? 24.492 15.188 -0.856 1.00 48.75 85 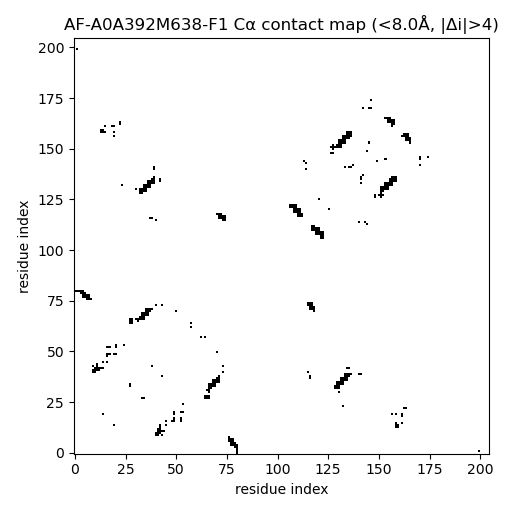ILE A CA 1
ATOM 648 C C . ILE A 1 85 ? 25.513 14.143 -0.340 1.00 48.75 85 ILE A C 1
ATOM 650 O O . ILE A 1 85 ? 25.636 13.055 -0.894 1.00 48.75 85 ILE A O 1
ATOM 654 N N . LYS A 1 86 ? 26.219 14.416 0.768 1.00 40.97 86 LYS A N 1
ATOM 655 C CA . LYS A 1 86 ? 27.289 13.555 1.303 1.00 40.97 86 LYS A CA 1
ATOM 656 C C . LYS A 1 86 ? 26.827 12.358 2.146 1.00 40.97 86 LYS A C 1
ATOM 658 O O . LYS A 1 86 ? 27.674 11.572 2.543 1.00 40.97 86 LYS A O 1
ATOM 663 N N . LYS A 1 87 ? 25.523 12.182 2.398 1.00 39.66 87 LYS A N 1
ATOM 664 C CA . LYS A 1 87 ? 24.987 11.011 3.129 1.00 39.66 87 LYS A CA 1
ATOM 665 C C . LYS A 1 87 ? 24.188 10.042 2.242 1.00 39.66 87 LYS A C 1
ATOM 667 O O . LYS A 1 87 ? 23.386 9.265 2.742 1.00 39.66 87 LYS A O 1
ATOM 672 N N . LEU A 1 88 ? 24.367 10.125 0.921 1.00 41.66 88 LEU A N 1
ATOM 673 C CA . LEU A 1 88 ? 23.684 9.271 -0.063 1.00 41.66 88 LEU A CA 1
ATOM 674 C C . LEU A 1 88 ? 24.620 8.271 -0.759 1.00 41.66 88 LEU A C 1
ATOM 676 O O . LEU A 1 88 ? 24.134 7.371 -1.432 1.00 41.66 88 LEU A O 1
ATOM 680 N N . SER A 1 89 ? 25.940 8.372 -0.565 1.00 33.97 89 SER A N 1
ATOM 681 C CA . SER A 1 89 ? 26.919 7.421 -1.115 1.00 33.97 89 SER A CA 1
ATOM 682 C C . SER A 1 89 ? 27.062 6.118 -0.313 1.00 33.97 89 SER A C 1
ATOM 684 O O . SER A 1 89 ? 27.909 5.308 -0.655 1.00 33.97 89 SER A O 1
ATOM 686 N N . GLU A 1 90 ? 26.244 5.904 0.723 1.00 34.50 90 GLU A N 1
ATOM 687 C CA . GLU A 1 90 ? 26.158 4.630 1.466 1.00 34.50 90 GLU A CA 1
ATOM 688 C C . GLU A 1 90 ? 24.790 3.934 1.326 1.00 34.50 90 GLU A C 1
ATOM 690 O O . GLU A 1 90 ? 24.562 2.910 1.954 1.00 34.50 90 GLU A O 1
ATOM 695 N N . ILE A 1 91 ? 23.867 4.442 0.493 1.00 40.12 91 ILE A N 1
ATOM 696 C CA . ILE A 1 91 ? 22.561 3.789 0.250 1.00 40.12 91 ILE A CA 1
ATOM 697 C C . ILE A 1 91 ? 22.388 3.474 -1.241 1.00 40.12 91 ILE A C 1
ATOM 699 O O . ILE A 1 91 ? 21.365 3.786 -1.854 1.00 40.12 91 ILE A O 1
ATOM 703 N N . GLN A 1 92 ? 23.400 2.861 -1.852 1.00 36.03 92 GLN A N 1
ATOM 704 C CA . GLN A 1 92 ? 23.215 2.198 -3.136 1.00 36.03 92 GLN A CA 1
ATOM 705 C C . GLN A 1 92 ? 23.811 0.794 -3.077 1.00 36.03 92 GLN A C 1
ATOM 707 O O . GLN A 1 92 ? 24.985 0.635 -2.773 1.00 36.03 92 GLN A O 1
ATOM 712 N N . GLU A 1 93 ? 22.941 -0.168 -3.393 1.00 33.88 93 GLU A N 1
ATOM 713 C CA . GLU A 1 93 ? 23.120 -1.626 -3.384 1.00 33.88 93 GLU A CA 1
ATOM 714 C C . GLU A 1 93 ? 22.870 -2.347 -2.057 1.00 33.88 93 GLU A C 1
ATOM 716 O O . GLU A 1 93 ? 23.792 -2.861 -1.455 1.00 33.88 93 GLU A O 1
ATOM 721 N N . GLU A 1 94 ? 21.593 -2.529 -1.697 1.00 29.09 94 GLU A N 1
ATOM 722 C CA . GLU A 1 94 ? 21.146 -3.826 -1.167 1.00 29.09 94 GLU A CA 1
ATOM 723 C C . GLU A 1 94 ? 19.761 -4.181 -1.722 1.00 29.09 94 GLU A C 1
ATOM 725 O O . GLU A 1 94 ? 18.707 -3.851 -1.180 1.00 29.09 94 GLU A O 1
ATOM 730 N N . ALA A 1 95 ? 19.771 -4.908 -2.838 1.00 35.31 95 ALA A N 1
ATOM 731 C CA . ALA A 1 95 ? 18.864 -6.035 -2.950 1.00 35.31 95 ALA A CA 1
ATOM 732 C C . ALA A 1 95 ? 19.335 -7.061 -1.905 1.00 35.31 95 ALA A C 1
ATOM 734 O O . ALA A 1 95 ? 20.456 -7.531 -2.025 1.00 35.31 95 ALA A O 1
ATOM 735 N N . CYS A 1 96 ? 18.515 -7.342 -0.887 1.00 41.88 96 CYS A N 1
ATOM 736 C CA . CYS A 1 96 ? 18.706 -8.368 0.151 1.00 41.88 96 CYS A CA 1
ATOM 737 C C . CYS A 1 96 ? 20.163 -8.682 0.579 1.00 41.88 96 CYS A C 1
ATOM 739 O O . CYS A 1 96 ? 20.802 -9.527 -0.046 1.00 41.88 96 CYS A O 1
ATOM 741 N N . GLY A 1 97 ? 20.615 -8.191 1.743 1.00 26.91 97 GLY A N 1
ATOM 742 C CA . GLY A 1 97 ? 21.696 -8.873 2.468 1.00 26.91 97 GLY A CA 1
ATOM 743 C C . GLY A 1 97 ? 22.269 -8.171 3.703 1.00 26.91 97 GLY A C 1
ATOM 744 O O . GLY A 1 97 ? 23.229 -7.453 3.565 1.00 26.91 97 GLY A O 1
ATOM 745 N N . CYS A 1 98 ? 21.789 -8.516 4.907 1.00 32.28 98 CYS A N 1
ATOM 746 C CA . CYS A 1 98 ? 22.482 -8.422 6.213 1.00 32.28 98 CYS A CA 1
ATOM 747 C C . CYS A 1 98 ? 23.622 -7.385 6.432 1.00 32.28 98 CYS A C 1
ATOM 749 O O . CYS A 1 98 ? 24.753 -7.629 6.020 1.00 32.28 98 CYS A O 1
ATOM 751 N N . GLY A 1 99 ? 23.421 -6.463 7.394 1.00 29.84 99 GLY A N 1
ATOM 752 C CA . GLY A 1 99 ? 24.473 -6.076 8.360 1.00 29.84 99 GLY A CA 1
ATOM 753 C C . GLY A 1 99 ? 24.604 -4.588 8.738 1.00 29.84 99 GLY A C 1
ATOM 754 O O . GLY A 1 99 ? 25.154 -3.807 7.980 1.00 29.84 99 GLY A O 1
ATOM 755 N N . ASN A 1 100 ? 24.160 -4.239 9.960 1.00 37.97 100 ASN A N 1
ATOM 756 C CA . ASN A 1 100 ? 24.843 -3.483 11.045 1.00 37.97 100 ASN A CA 1
ATOM 757 C C . ASN A 1 100 ? 25.964 -2.474 10.659 1.00 37.97 100 ASN A C 1
ATOM 759 O O . ASN A 1 100 ? 26.910 -2.849 9.987 1.00 37.97 100 ASN A O 1
ATOM 763 N N . ASN A 1 101 ? 26.098 -1.231 11.151 1.00 41.25 101 ASN A N 1
ATOM 764 C CA . ASN A 1 101 ? 25.671 -0.523 12.367 1.00 41.25 101 ASN A CA 1
ATOM 765 C C . ASN A 1 101 ? 25.877 0.997 12.158 1.00 41.25 101 ASN A C 1
ATOM 767 O O . ASN A 1 101 ? 26.928 1.399 11.664 1.00 41.25 101 ASN A O 1
ATOM 771 N N . SER A 1 102 ? 25.014 1.851 12.719 1.00 34.94 102 SER A N 1
ATOM 772 C CA . SER A 1 102 ? 25.487 3.108 13.327 1.00 34.94 102 SER A CA 1
ATOM 773 C C . SER A 1 102 ? 24.546 3.547 14.448 1.00 34.94 102 SER A C 1
ATOM 775 O O . SER A 1 102 ? 23.364 3.802 14.229 1.00 34.94 102 SER A O 1
ATOM 777 N N . SER A 1 103 ? 25.103 3.596 15.650 1.00 41.66 103 SER A N 1
ATOM 778 C CA . SER A 1 103 ? 24.479 3.841 16.946 1.00 41.66 103 SER A CA 1
ATOM 779 C C . SER A 1 103 ? 24.057 5.296 17.180 1.00 41.66 103 SER A C 1
ATOM 781 O O . SER A 1 103 ? 24.901 6.185 17.090 1.00 41.66 103 SER A O 1
ATOM 783 N N . SER A 1 104 ? 22.819 5.506 17.641 1.00 40.78 104 SER A N 1
ATOM 784 C CA . SER A 1 104 ? 22.529 6.373 18.798 1.00 40.78 104 SER A CA 1
ATOM 785 C C . SER A 1 104 ? 21.103 6.129 19.322 1.00 40.78 104 SER A C 1
ATOM 787 O O . SER A 1 104 ? 20.133 6.602 18.740 1.00 40.78 104 SER A O 1
ATOM 789 N N . ASP A 1 105 ? 21.046 5.356 20.405 1.00 40.62 105 ASP A N 1
ATOM 790 C CA . ASP A 1 105 ? 20.101 5.358 21.532 1.00 40.62 105 ASP A CA 1
ATOM 791 C C . ASP A 1 105 ? 18.576 5.464 21.281 1.00 40.62 105 ASP A C 1
ATOM 793 O O . ASP A 1 105 ? 18.039 6.522 20.952 1.00 40.62 105 ASP A O 1
ATOM 797 N N . GLY A 1 106 ? 17.878 4.344 21.538 1.00 41.84 106 GLY A N 1
ATOM 798 C CA . GLY A 1 106 ? 16.416 4.249 21.666 1.00 41.84 106 GLY A CA 1
ATOM 799 C C . GLY A 1 106 ? 15.741 3.205 20.760 1.00 41.84 106 GLY A C 1
ATOM 800 O O . GLY A 1 106 ? 15.070 3.588 19.807 1.00 41.84 106 GLY A O 1
ATOM 801 N N . ALA A 1 107 ? 15.884 1.912 21.096 1.00 50.03 107 ALA A N 1
ATOM 802 C CA . ALA A 1 107 ? 15.310 0.716 20.441 1.00 50.03 107 ALA A CA 1
ATOM 803 C C . ALA A 1 107 ? 15.753 0.492 18.975 1.00 50.03 107 ALA A C 1
ATOM 805 O O . ALA A 1 107 ? 15.283 1.162 18.054 1.00 50.03 107 ALA A O 1
ATOM 806 N N . SER A 1 108 ? 16.644 -0.479 18.737 1.00 63.84 108 SER A N 1
ATOM 807 C CA . SER A 1 108 ? 17.275 -0.781 17.440 1.00 63.84 108 SER A CA 1
ATOM 808 C C . SER A 1 108 ? 16.343 -1.547 16.485 1.00 63.84 108 SER A C 1
ATOM 810 O O . SER A 1 108 ? 16.714 -2.560 15.902 1.00 63.84 108 SER A O 1
ATOM 812 N N . GLY A 1 109 ? 15.114 -1.069 16.295 1.00 76.12 109 GLY A N 1
ATOM 813 C CA . GLY A 1 109 ? 14.164 -1.658 15.350 1.00 76.12 109 GLY A CA 1
ATOM 814 C C . GLY A 1 109 ? 14.522 -1.402 13.881 1.00 76.12 109 GLY A C 1
ATOM 815 O O . GLY A 1 109 ? 15.020 -0.328 13.527 1.00 76.12 109 GLY A O 1
ATOM 816 N N . THR A 1 110 ? 14.226 -2.361 12.999 1.00 87.00 110 THR A N 1
ATOM 817 C CA . THR A 1 110 ? 14.396 -2.198 11.546 1.00 87.00 110 THR A CA 1
ATOM 818 C C . THR A 1 110 ? 13.317 -1.264 10.996 1.00 87.00 110 THR A C 1
ATOM 820 O O . THR A 1 110 ? 12.122 -1.468 11.225 1.00 87.00 110 THR A O 1
ATOM 823 N N . ILE A 1 111 ? 13.736 -0.222 10.271 1.00 90.56 111 ILE A N 1
ATOM 824 C CA . ILE A 1 111 ? 12.834 0.741 9.628 1.00 90.56 111 ILE A CA 1
ATOM 825 C C . ILE A 1 111 ? 12.531 0.266 8.209 1.00 90.56 111 ILE A C 1
ATOM 827 O O . ILE A 1 111 ? 13.447 0.032 7.425 1.00 90.56 111 ILE A O 1
ATOM 831 N N . TYR A 1 112 ? 11.250 0.197 7.868 1.00 91.94 112 TYR A N 1
ATOM 832 C CA . TYR A 1 112 ? 10.775 -0.147 6.534 1.00 91.94 112 TYR A CA 1
ATOM 833 C C . TYR A 1 112 ? 10.067 1.042 5.899 1.00 91.94 112 TYR A C 1
ATOM 835 O O . TYR A 1 112 ? 9.455 1.862 6.586 1.00 91.94 112 TYR A O 1
ATOM 843 N N . ASN A 1 113 ? 10.136 1.126 4.573 1.00 92.25 113 ASN A N 1
ATOM 844 C CA . ASN A 1 113 ? 9.449 2.150 3.807 1.00 92.25 113 ASN A CA 1
ATOM 845 C C . ASN A 1 113 ? 8.870 1.588 2.503 1.00 92.25 113 ASN A C 1
ATOM 847 O O . ASN A 1 113 ? 9.491 0.792 1.802 1.00 92.25 113 ASN A O 1
ATOM 851 N N . ILE A 1 114 ? 7.654 2.010 2.155 1.00 92.12 114 ILE A N 1
ATOM 852 C CA . ILE A 1 114 ? 7.066 1.704 0.848 1.00 92.12 114 ILE A CA 1
ATOM 853 C C . ILE A 1 114 ? 5.992 2.723 0.493 1.00 92.12 114 ILE A C 1
ATOM 855 O O . ILE A 1 114 ? 5.152 3.059 1.318 1.00 92.12 114 ILE A O 1
ATOM 859 N N . GLY A 1 115 ? 6.003 3.234 -0.740 1.00 85.19 115 GLY A N 1
ATOM 860 C CA . GLY A 1 115 ? 4.900 4.059 -1.253 1.00 85.19 115 GLY A CA 1
ATOM 861 C C . GLY A 1 115 ? 4.579 5.315 -0.429 1.00 85.19 115 GLY A C 1
ATOM 862 O O . GLY A 1 115 ? 3.431 5.740 -0.411 1.00 85.19 115 GLY A O 1
ATOM 863 N N . GLY A 1 116 ? 5.565 5.894 0.264 1.00 89.25 116 GLY A N 1
ATOM 864 C CA . 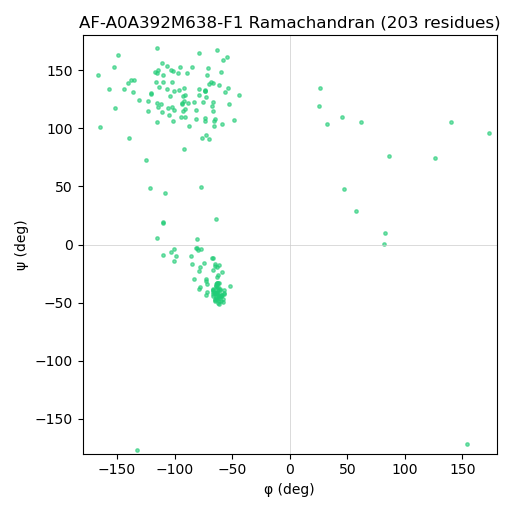GLY A 1 116 ? 5.351 7.039 1.159 1.00 89.25 116 GLY A CA 1
ATOM 865 C C . GLY A 1 116 ? 4.852 6.670 2.560 1.00 89.25 116 GLY A C 1
ATOM 866 O O . GLY A 1 116 ? 4.496 7.565 3.315 1.00 89.25 116 GLY A O 1
ATOM 867 N N . LEU A 1 117 ? 4.842 5.386 2.916 1.00 93.12 117 LEU A N 1
ATOM 868 C CA . LEU A 1 117 ? 4.615 4.887 4.270 1.00 93.12 117 LEU A CA 1
ATOM 869 C C . LEU A 1 117 ? 5.943 4.508 4.926 1.00 93.12 117 LEU A C 1
ATOM 871 O O . LEU A 1 117 ? 6.867 4.062 4.239 1.00 93.12 117 LEU A O 1
ATOM 875 N N . THR A 1 118 ? 6.018 4.647 6.246 1.00 94.06 118 THR A N 1
ATOM 876 C CA . THR A 1 118 ? 7.150 4.229 7.078 1.00 94.06 118 THR A CA 1
ATOM 877 C C . THR A 1 118 ? 6.657 3.507 8.326 1.00 94.06 118 THR A C 1
ATOM 879 O O . THR A 1 118 ? 5.643 3.887 8.905 1.00 94.06 118 THR A O 1
ATOM 882 N N . TRP A 1 119 ? 7.353 2.460 8.749 1.00 94.12 119 TRP A N 1
ATOM 883 C CA . TRP A 1 119 ? 7.079 1.782 10.016 1.00 94.12 119 TRP A CA 1
ATOM 884 C C . TRP A 1 119 ? 8.361 1.200 10.591 1.00 94.12 119 TRP A C 1
ATOM 886 O O . TRP A 1 119 ? 9.376 1.068 9.903 1.00 94.12 119 TRP A O 1
ATOM 896 N N . LYS A 1 120 ? 8.315 0.871 11.880 1.00 91.94 120 LYS A N 1
ATOM 897 C CA . LYS A 1 120 ? 9.421 0.234 12.589 1.00 91.94 120 LYS A CA 1
ATOM 898 C C . LYS A 1 120 ? 8.957 -1.097 13.147 1.00 91.94 120 LYS A C 1
ATOM 900 O O . LYS A 1 120 ? 7.912 -1.144 13.794 1.00 91.94 120 LYS A O 1
ATOM 905 N N . LEU A 1 121 ? 9.735 -2.144 12.900 1.00 90.31 121 LEU A N 1
ATOM 906 C CA . LEU A 1 121 ? 9.551 -3.439 13.548 1.00 90.31 121 LEU A CA 1
ATOM 907 C C . LEU A 1 121 ? 10.506 -3.572 14.743 1.00 90.31 121 LEU A C 1
ATOM 909 O O . LEU A 1 121 ? 11.607 -3.015 14.687 1.00 90.31 121 LEU A O 1
ATOM 913 N N . PRO A 1 122 ? 10.110 -4.279 15.815 1.00 87.50 122 PRO A N 1
ATOM 914 C CA . PRO A 1 122 ? 11.003 -4.608 16.922 1.00 87.50 122 PRO A CA 1
ATOM 915 C C . PRO A 1 122 ? 12.241 -5.395 16.473 1.00 87.50 122 PRO A C 1
ATOM 917 O O . PRO A 1 122 ? 12.248 -6.047 15.429 1.00 87.50 122 PRO A O 1
ATOM 920 N N . GLU A 1 123 ? 13.291 -5.356 17.291 1.00 83.31 123 GLU A N 1
ATOM 921 C CA . GLU A 1 123 ? 14.509 -6.136 17.060 1.00 83.31 123 GLU A CA 1
ATOM 922 C C . GLU A 1 123 ? 14.209 -7.634 16.935 1.00 83.31 123 GLU A C 1
ATOM 924 O O . GLU A 1 123 ? 13.517 -8.216 17.769 1.00 83.31 123 GLU A O 1
ATOM 929 N N . GLY A 1 124 ? 14.761 -8.261 15.893 1.00 81.38 124 GLY A N 1
ATOM 930 C CA . GLY A 1 124 ? 14.641 -9.701 15.663 1.00 81.38 124 GLY A CA 1
ATOM 931 C C . GLY A 1 124 ? 13.340 -10.155 14.999 1.00 81.38 124 GLY A C 1
ATOM 932 O O . GLY A 1 124 ? 13.201 -11.352 14.768 1.00 81.38 124 GLY A O 1
ATOM 933 N N . GLN A 1 125 ? 12.424 -9.241 14.665 1.00 86.19 125 GLN A N 1
ATOM 934 C CA . GLN A 1 125 ? 11.236 -9.550 13.868 1.00 86.19 125 GLN A CA 1
ATOM 935 C C . GLN A 1 125 ? 11.414 -9.096 12.421 1.00 86.19 125 GLN A C 1
ATOM 937 O O . GLN A 1 125 ? 11.943 -8.012 12.148 1.00 86.19 125 GLN A O 1
ATOM 942 N N . SER A 1 126 ? 10.945 -9.920 11.490 1.00 90.50 126 SER A N 1
ATOM 943 C CA . SER A 1 126 ? 10.955 -9.607 10.065 1.00 90.50 126 SER A CA 1
ATOM 944 C C . SER A 1 126 ? 9.537 -9.484 9.524 1.00 90.50 126 SER A C 1
ATOM 946 O O . SER A 1 126 ? 8.556 -9.803 10.194 1.00 90.50 126 SER A O 1
ATOM 948 N N . MET A 1 127 ? 9.398 -8.979 8.300 1.00 91.00 127 MET A N 1
ATOM 949 C CA . MET A 1 127 ? 8.076 -8.764 7.717 1.00 91.00 127 MET A CA 1
ATOM 950 C C . MET A 1 127 ? 7.297 -10.080 7.540 1.00 91.00 127 MET A C 1
ATOM 952 O O . MET A 1 127 ? 6.072 -10.091 7.605 1.00 91.00 127 MET A O 1
ATOM 956 N N . GLU A 1 128 ? 8.001 -11.199 7.369 1.00 91.19 128 GLU A N 1
ATOM 957 C CA . GLU A 1 128 ? 7.439 -12.541 7.196 1.00 91.19 128 GLU A CA 1
ATOM 958 C C . GLU A 1 128 ? 6.717 -13.067 8.450 1.00 91.19 128 GLU A C 1
ATOM 960 O O . GLU A 1 128 ? 5.839 -13.938 8.346 1.00 91.19 128 GLU A O 1
ATOM 965 N N . ASP A 1 129 ? 7.040 -12.517 9.622 1.00 91.38 129 ASP A N 1
ATOM 966 C CA . ASP A 1 129 ? 6.355 -12.809 10.884 1.00 91.38 129 ASP A CA 1
ATOM 967 C C . ASP A 1 129 ? 4.973 -12.145 10.956 1.00 91.38 129 ASP A C 1
ATOM 969 O O . ASP A 1 129 ? 4.126 -12.557 11.751 1.00 91.38 129 ASP A O 1
ATOM 973 N N . TYR A 1 130 ? 4.715 -11.165 10.085 1.00 92.75 130 TYR A N 1
ATOM 974 C CA . TYR A 1 130 ? 3.489 -10.381 10.042 1.00 92.75 130 TYR A CA 1
ATOM 975 C C . TYR A 1 130 ? 2.555 -10.805 8.904 1.00 92.75 130 TYR A C 1
ATOM 977 O O . TYR A 1 130 ? 2.975 -11.226 7.822 1.00 92.75 130 TYR A O 1
ATOM 985 N N . SER A 1 131 ? 1.257 -10.620 9.137 1.00 93.56 131 SER A N 1
ATOM 986 C CA . SER A 1 131 ? 0.243 -10.601 8.081 1.00 93.56 131 SER A CA 1
ATOM 987 C C . SER A 1 131 ? -0.041 -9.155 7.674 1.00 93.56 131 SER A C 1
ATOM 989 O O . SER A 1 131 ? -0.231 -8.273 8.508 1.00 93.56 131 SER A O 1
ATOM 991 N N . LEU A 1 132 ? -0.061 -8.886 6.377 1.00 94.81 132 LEU A N 1
ATOM 992 C CA . LEU A 1 132 ? -0.243 -7.558 5.804 1.00 94.81 132 LEU A CA 1
ATOM 993 C C . LEU A 1 132 ? -1.715 -7.285 5.510 1.00 94.81 132 LEU A C 1
ATOM 995 O O . LEU A 1 132 ? -2.366 -8.030 4.776 1.00 94.81 132 LEU A O 1
ATOM 999 N N . PHE A 1 133 ? -2.212 -6.158 6.004 1.00 95.50 133 PHE A N 1
ATOM 1000 C CA . PHE A 1 133 ? -3.558 -5.671 5.731 1.00 95.50 133 PHE A CA 1
ATOM 1001 C C . PHE A 1 133 ? -3.476 -4.352 4.959 1.00 95.50 133 PHE A C 1
ATOM 1003 O O . PHE A 1 133 ? -3.121 -3.316 5.518 1.00 95.50 133 PHE A O 1
ATOM 1010 N N . TRP A 1 134 ? -3.771 -4.379 3.659 1.00 96.12 134 TRP A N 1
ATOM 1011 C CA . TRP A 1 134 ? -3.739 -3.193 2.801 1.00 96.12 134 TRP A CA 1
ATOM 1012 C C . TRP A 1 134 ? -5.111 -2.523 2.711 1.00 96.12 134 TRP A C 1
ATOM 1014 O O . TRP A 1 134 ? -6.056 -3.128 2.215 1.00 96.12 134 TRP A O 1
ATOM 1024 N N . ILE A 1 135 ? -5.222 -1.252 3.088 1.00 96.50 135 ILE A N 1
ATOM 1025 C CA . ILE A 1 135 ? -6.429 -0.440 2.890 1.00 96.50 135 ILE A CA 1
ATOM 1026 C C . ILE A 1 135 ? -6.294 0.345 1.585 1.00 96.50 135 ILE A C 1
ATOM 1028 O O . ILE A 1 135 ? -5.516 1.299 1.493 1.00 96.50 135 ILE A O 1
ATOM 1032 N N . GLY A 1 136 ? -7.079 -0.027 0.576 1.00 94.12 136 GLY A N 1
ATOM 1033 C CA . GLY A 1 136 ? -7.168 0.742 -0.658 1.00 94.12 136 GLY A CA 1
ATOM 1034 C C . GLY A 1 136 ? -7.566 -0.052 -1.895 1.00 94.12 136 GLY A C 1
ATOM 1035 O O . GLY A 1 136 ? -7.958 -1.221 -1.854 1.00 94.12 136 GLY A O 1
ATOM 1036 N N . GLN A 1 137 ? -7.472 0.630 -3.033 1.00 91.25 137 GLN A N 1
ATOM 1037 C CA . GLN A 1 137 ? -7.820 0.068 -4.335 1.00 91.25 137 GLN A CA 1
ATOM 1038 C C . GLN A 1 137 ? -6.713 -0.841 -4.881 1.00 91.25 137 GLN A C 1
ATOM 1040 O O . GLN A 1 137 ? -5.571 -0.819 -4.417 1.00 91.25 137 GLN A O 1
ATOM 1045 N N . ASP A 1 138 ? -7.063 -1.628 -5.898 1.00 90.62 138 ASP A N 1
ATOM 1046 C CA . ASP A 1 138 ? -6.087 -2.353 -6.707 1.00 90.62 138 ASP A CA 1
ATOM 1047 C C . ASP A 1 138 ? -5.398 -1.382 -7.678 1.00 90.62 138 ASP A C 1
ATOM 1049 O O . ASP A 1 138 ? -5.902 -1.079 -8.760 1.00 90.62 138 ASP A O 1
ATOM 1053 N N . ASN A 1 139 ? -4.276 -0.818 -7.235 1.00 89.88 139 ASN A N 1
ATOM 1054 C CA . ASN A 1 139 ? -3.498 0.170 -7.973 1.00 89.88 139 ASN A CA 1
ATOM 1055 C C . ASN A 1 139 ? -1.998 -0.176 -7.957 1.00 89.88 139 ASN A C 1
ATOM 1057 O O . ASN A 1 139 ? -1.568 -1.205 -7.434 1.00 89.88 139 ASN A O 1
ATOM 1061 N N . SER A 1 140 ? -1.170 0.694 -8.538 1.00 88.44 140 SER A N 1
ATOM 1062 C CA . SER A 1 140 ? 0.282 0.490 -8.585 1.00 88.44 140 SER A CA 1
ATOM 1063 C C . SER A 1 140 ? 0.937 0.460 -7.201 1.00 88.44 140 SER A C 1
ATOM 1065 O O . SER A 1 140 ? 1.903 -0.279 -7.018 1.00 88.44 140 SER A O 1
ATOM 1067 N N . ALA A 1 141 ? 0.420 1.215 -6.225 1.00 92.00 141 ALA A N 1
ATOM 1068 C CA . ALA A 1 141 ? 0.925 1.189 -4.855 1.00 92.00 141 ALA A CA 1
ATOM 1069 C C . ALA A 1 141 ? 0.684 -0.185 -4.218 1.00 92.00 141 ALA A C 1
ATOM 1071 O O . ALA A 1 141 ? 1.626 -0.794 -3.712 1.00 92.00 141 ALA A O 1
ATOM 1072 N N . PHE A 1 142 ? -0.530 -0.724 -4.354 1.00 92.56 142 PHE A N 1
ATOM 1073 C CA . PHE A 1 142 ? -0.847 -2.075 -3.901 1.00 92.56 142 PHE A CA 1
ATOM 1074 C C . PHE A 1 142 ? -0.009 -3.140 -4.614 1.00 92.56 142 PHE A C 1
ATOM 1076 O O . PHE A 1 142 ? 0.573 -4.012 -3.970 1.00 92.56 142 PHE A O 1
ATOM 1083 N N . ALA A 1 143 ? 0.112 -3.047 -5.941 1.00 90.62 143 ALA A N 1
ATOM 1084 C CA . ALA A 1 143 ? 0.947 -3.964 -6.705 1.00 90.62 143 ALA A CA 1
ATOM 1085 C C . ALA A 1 143 ? 2.398 -3.943 -6.202 1.00 90.62 143 ALA A C 1
ATOM 1087 O O . ALA A 1 143 ? 2.994 -5.001 -6.046 1.00 90.62 143 ALA A O 1
ATOM 1088 N N . ASN A 1 144 ? 2.960 -2.772 -5.892 1.00 90.50 144 ASN A N 1
ATOM 1089 C CA . ASN A 1 144 ? 4.304 -2.677 -5.325 1.00 90.50 144 ASN A CA 1
ATOM 1090 C C . ASN A 1 144 ? 4.399 -3.342 -3.947 1.00 90.50 144 ASN A C 1
ATOM 1092 O O . ASN A 1 144 ? 5.352 -4.078 -3.725 1.00 90.50 144 ASN A O 1
ATOM 1096 N N . VAL A 1 145 ? 3.410 -3.168 -3.065 1.00 92.62 145 VAL A N 1
ATOM 1097 C CA . VAL A 1 145 ? 3.357 -3.861 -1.762 1.00 92.62 145 VAL A CA 1
ATOM 1098 C C . VAL A 1 145 ? 3.383 -5.378 -1.938 1.00 92.62 145 VAL A C 1
ATOM 1100 O O . VAL A 1 145 ? 4.220 -6.045 -1.335 1.00 92.62 145 VAL A O 1
ATOM 1103 N N . VAL A 1 146 ? 2.533 -5.919 -2.815 1.00 91.69 146 VAL A N 1
ATOM 1104 C CA . VAL A 1 146 ? 2.479 -7.368 -3.079 1.00 91.69 146 VAL A CA 1
ATOM 1105 C C . VAL A 1 146 ? 3.779 -7.897 -3.681 1.00 91.69 146 VAL A C 1
ATOM 1107 O O . VAL A 1 146 ? 4.162 -9.037 -3.433 1.00 91.69 146 VAL A O 1
ATOM 1110 N N . LEU A 1 147 ? 4.465 -7.085 -4.483 1.00 88.00 147 LEU A N 1
ATOM 1111 C CA . LEU A 1 147 ? 5.717 -7.479 -5.122 1.00 88.00 147 LEU A CA 1
ATOM 1112 C C . LEU A 1 147 ? 6.906 -7.411 -4.162 1.00 88.00 147 LEU A C 1
ATOM 1114 O O . LEU A 1 147 ? 7.765 -8.286 -4.235 1.00 88.00 147 LEU A O 1
ATOM 1118 N N . THR A 1 148 ? 6.951 -6.409 -3.285 1.00 90.62 148 THR A N 1
ATOM 1119 C CA . THR A 1 148 ? 8.016 -6.242 -2.287 1.00 90.62 148 THR A CA 1
ATOM 1120 C C . THR A 1 148 ? 7.899 -7.273 -1.169 1.00 90.62 148 THR A C 1
ATOM 1122 O O . THR A 1 148 ? 8.897 -7.874 -0.795 1.00 90.62 148 THR A O 1
ATOM 1125 N N . PHE A 1 149 ? 6.686 -7.525 -0.674 1.00 91.69 149 PHE A N 1
ATOM 1126 C CA . PHE A 1 149 ? 6.435 -8.430 0.452 1.00 91.69 149 PHE A CA 1
ATOM 1127 C C . PHE A 1 149 ? 5.765 -9.729 -0.002 1.00 91.69 149 PHE A C 1
ATOM 1129 O O . PHE A 1 149 ? 4.806 -10.207 0.595 1.00 91.69 149 PHE A O 1
ATOM 1136 N N . ASN A 1 150 ? 6.263 -10.306 -1.094 1.00 88.69 150 ASN A N 1
ATOM 1137 C CA . ASN A 1 150 ? 5.657 -11.471 -1.742 1.00 88.69 150 ASN A CA 1
ATOM 1138 C C . ASN A 1 150 ? 5.669 -12.763 -0.893 1.00 88.69 150 ASN A C 1
ATOM 1140 O O . ASN A 1 150 ? 4.931 -13.695 -1.213 1.00 88.69 150 ASN A O 1
ATOM 1144 N N . ALA A 1 151 ? 6.495 -12.816 0.156 1.00 88.00 151 ALA A N 1
ATOM 1145 C CA . ALA A 1 151 ? 6.570 -13.912 1.120 1.00 88.00 151 ALA A CA 1
ATOM 1146 C C . ALA A 1 151 ? 5.535 -13.788 2.252 1.00 88.00 151 ALA A C 1
ATOM 1148 O O . ALA A 1 151 ? 5.268 -14.763 2.954 1.00 88.00 151 ALA A O 1
ATOM 1149 N N . CYS A 1 152 ? 4.951 -12.603 2.431 1.00 90.81 152 CYS A N 1
ATOM 1150 C CA . CYS A 1 152 ? 3.978 -12.327 3.479 1.00 90.81 152 CYS A CA 1
ATOM 1151 C C . CYS A 1 152 ? 2.565 -12.724 3.036 1.00 90.81 152 CYS A C 1
ATOM 1153 O O . CYS A 1 152 ? 2.221 -12.680 1.850 1.00 90.81 152 CYS A O 1
ATOM 1155 N N . GLU A 1 153 ? 1.711 -13.060 4.001 1.00 91.31 153 GLU A N 1
ATOM 1156 C CA . GLU A 1 153 ? 0.280 -13.168 3.735 1.00 91.31 153 GLU A CA 1
ATOM 1157 C C . GLU A 1 153 ? -0.300 -11.760 3.621 1.00 91.31 153 GLU A C 1
ATOM 1159 O O . GLU A 1 153 ? -0.156 -10.962 4.541 1.00 91.31 153 GLU A O 1
ATOM 1164 N N . ILE A 1 154 ? -0.922 -11.442 2.487 1.00 93.31 154 ILE A N 1
ATOM 1165 C CA . ILE A 1 154 ? -1.473 -10.113 2.219 1.00 93.31 154 ILE A CA 1
ATOM 1166 C C . ILE A 1 154 ? -2.971 -10.240 1.970 1.00 93.31 154 ILE A C 1
ATOM 1168 O O . ILE A 1 154 ? -3.399 -10.999 1.098 1.00 93.31 154 ILE A O 1
ATOM 1172 N N . VAL A 1 155 ? -3.755 -9.428 2.672 1.00 94.38 155 VAL A N 1
ATOM 1173 C CA . VAL A 1 155 ? -5.162 -9.177 2.361 1.00 94.38 155 VAL A CA 1
ATOM 1174 C C . VAL A 1 155 ? -5.358 -7.708 2.013 1.00 94.38 155 VAL A C 1
ATOM 1176 O O . VAL A 1 155 ? -4.659 -6.829 2.520 1.00 94.38 155 VAL A O 1
ATOM 1179 N N . ARG A 1 156 ? -6.313 -7.426 1.129 1.00 95.19 156 ARG A N 1
ATOM 1180 C CA . ARG A 1 156 ? -6.698 -6.063 0.766 1.00 95.19 156 ARG A CA 1
ATOM 1181 C C . ARG A 1 156 ? -8.110 -5.763 1.237 1.00 95.19 156 ARG A C 1
ATOM 1183 O O . ARG A 1 156 ? -9.014 -6.543 0.987 1.00 95.19 156 ARG A O 1
ATOM 1190 N N . TYR A 1 157 ? -8.321 -4.597 1.819 1.00 95.69 157 TYR A N 1
ATOM 1191 C CA . TYR A 1 157 ? -9.629 -4.036 2.107 1.00 95.69 157 TYR A CA 1
ATOM 1192 C C . TYR A 1 157 ? -9.984 -2.963 1.078 1.00 95.69 157 TYR A C 1
ATOM 1194 O O . TYR A 1 157 ? -9.297 -1.946 0.946 1.00 95.69 157 TYR A O 1
ATOM 1202 N N . ASP A 1 158 ? -11.064 -3.196 0.336 1.00 93.75 158 ASP A N 1
ATOM 1203 C CA . ASP A 1 158 ? -11.621 -2.231 -0.603 1.00 93.75 158 ASP A CA 1
ATOM 1204 C C . ASP A 1 158 ? -12.615 -1.314 0.118 1.00 93.75 158 ASP A C 1
ATOM 1206 O O . ASP A 1 158 ? -13.765 -1.690 0.349 1.00 93.75 158 ASP A O 1
ATOM 1210 N N . ALA A 1 159 ? -12.182 -0.093 0.435 1.00 91.56 159 ALA A N 1
ATOM 1211 C CA . ALA A 1 159 ? -13.000 0.903 1.128 1.00 91.56 159 ALA A CA 1
ATOM 1212 C C . ALA A 1 159 ? -14.242 1.357 0.340 1.00 91.56 159 ALA A C 1
ATOM 1214 O O . ALA A 1 159 ? -15.173 1.890 0.933 1.00 91.56 159 ALA A O 1
ATOM 1215 N N . THR A 1 160 ? -14.280 1.158 -0.984 1.00 89.88 160 THR A N 1
ATOM 1216 C CA . THR A 1 160 ? -15.456 1.521 -1.796 1.00 89.88 160 THR A CA 1
ATOM 1217 C C . THR A 1 160 ? -16.534 0.445 -1.766 1.00 89.88 160 THR A C 1
ATOM 1219 O O . THR A 1 160 ? -17.717 0.748 -1.891 1.00 89.88 160 THR A O 1
ATOM 1222 N N . LYS A 1 161 ? -16.122 -0.816 -1.596 1.00 89.88 161 LYS A N 1
ATOM 1223 C CA . LYS A 1 161 ? -17.013 -1.983 -1.555 1.00 89.88 161 LYS A CA 1
ATOM 1224 C C . LYS A 1 161 ? -17.248 -2.509 -0.142 1.00 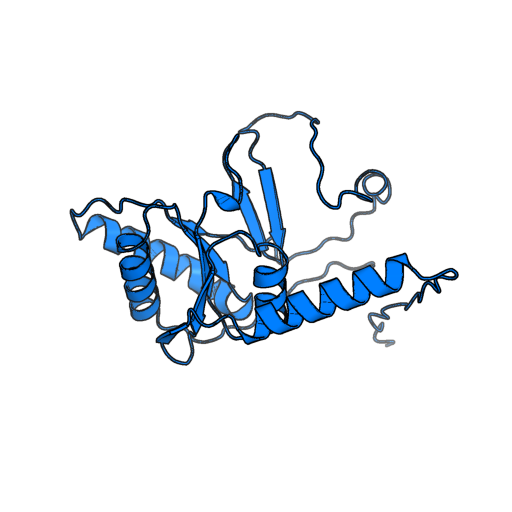89.88 161 LYS A C 1
ATOM 1226 O O . LYS A 1 161 ? -18.046 -3.432 0.005 1.00 89.88 161 LYS A O 1
ATOM 1231 N N . ASN A 1 162 ? -16.541 -1.956 0.847 1.00 90.25 162 ASN A N 1
ATOM 1232 C CA . ASN A 1 162 ? -16.476 -2.423 2.231 1.00 90.25 162 ASN A CA 1
ATOM 1233 C C . ASN A 1 162 ? -16.237 -3.934 2.329 1.00 90.25 162 ASN A C 1
ATOM 1235 O O . ASN A 1 162 ? -16.954 -4.655 3.016 1.00 90.25 162 ASN A O 1
ATOM 1239 N N . GLN A 1 163 ? -15.263 -4.431 1.565 1.00 90.56 163 GLN A N 1
ATOM 1240 C CA . GLN A 1 163 ? -15.017 -5.865 1.439 1.00 90.56 163 GLN A CA 1
ATOM 1241 C C . GLN A 1 163 ? -13.531 -6.193 1.470 1.00 90.56 163 GLN A C 1
ATOM 1243 O O . GLN A 1 163 ? -12.707 -5.507 0.859 1.00 90.56 163 GLN A O 1
ATOM 1248 N N . MET A 1 164 ? -13.214 -7.302 2.138 1.00 91.88 164 MET A N 1
ATOM 1249 C CA . MET A 1 164 ? -11.898 -7.922 2.066 1.00 91.88 164 MET A CA 1
ATOM 1250 C C . MET A 1 164 ? -11.754 -8.731 0.778 1.00 91.88 164 MET A C 1
ATOM 1252 O O . MET A 1 164 ? -12.621 -9.516 0.399 1.00 91.88 164 MET A O 1
ATOM 1256 N N . VAL A 1 165 ? -10.622 -8.546 0.118 1.00 91.12 165 VAL A N 1
ATOM 1257 C CA . VAL A 1 165 ? -10.225 -9.204 -1.117 1.00 91.12 165 VAL A CA 1
ATOM 1258 C C . VAL A 1 165 ? -8.897 -9.904 -0.861 1.00 91.12 165 VAL A C 1
ATOM 1260 O O . VAL A 1 165 ? -7.875 -9.268 -0.609 1.00 91.12 165 VAL A O 1
ATOM 1263 N N . THR A 1 166 ? -8.921 -11.230 -0.940 1.00 87.44 166 THR A N 1
ATOM 1264 C CA . THR A 1 166 ? -7.743 -12.104 -0.818 1.00 87.44 166 THR A CA 1
ATOM 1265 C C . THR A 1 166 ? -7.201 -12.546 -2.178 1.00 87.44 166 THR A C 1
ATOM 1267 O O . THR A 1 166 ? -6.123 -13.133 -2.257 1.00 87.44 166 THR A O 1
ATOM 1270 N N . ASP A 1 167 ? -7.931 -12.279 -3.267 1.00 84.94 167 ASP A N 1
ATOM 1271 C CA . ASP A 1 167 ? -7.471 -12.619 -4.609 1.00 84.94 167 ASP A CA 1
ATOM 1272 C C . ASP A 1 167 ? -6.358 -11.666 -5.062 1.00 84.94 167 ASP A C 1
ATOM 1274 O O . ASP A 1 167 ? -6.594 -10.495 -5.362 1.00 84.94 167 ASP A O 1
ATOM 1278 N N . LEU A 1 168 ? -5.142 -12.210 -5.128 1.00 82.94 168 LEU A N 1
ATOM 1279 C CA . LEU A 1 168 ? -3.930 -11.542 -5.610 1.00 82.94 168 LEU A CA 1
ATOM 1280 C C . LEU A 1 168 ? -3.442 -12.115 -6.951 1.00 82.94 168 LEU A C 1
ATOM 1282 O O . LEU A 1 168 ? -2.259 -12.016 -7.297 1.00 82.94 168 LEU A O 1
ATOM 1286 N N . SER A 1 169 ? -4.312 -12.803 -7.697 1.00 81.19 169 SER A N 1
ATOM 1287 C CA . SER A 1 169 ? -3.953 -13.496 -8.941 1.00 81.19 169 SER A CA 1
ATOM 1288 C C . SER A 1 169 ? -3.326 -12.562 -9.982 1.00 81.19 169 SER A C 1
ATOM 1290 O O . SER A 1 169 ? -2.340 -12.931 -10.634 1.00 81.19 169 SER A O 1
ATOM 1292 N N . GLN A 1 170 ? -3.834 -11.333 -10.099 1.00 80.56 170 GLN A N 1
ATOM 1293 C CA . GLN A 1 170 ? -3.306 -10.322 -11.015 1.00 80.56 170 GLN A CA 1
ATOM 1294 C C . GLN A 1 170 ? -1.878 -9.905 -10.641 1.00 80.56 170 GLN A C 1
ATOM 1296 O O . GLN A 1 170 ? -0.983 -9.916 -11.490 1.00 80.56 170 GLN A O 1
ATOM 1301 N N . GLN A 1 171 ? -1.627 -9.616 -9.367 1.00 83.81 171 GLN A N 1
ATOM 1302 C CA . GLN A 1 171 ? -0.317 -9.207 -8.858 1.00 83.81 171 GLN A CA 1
ATOM 1303 C C . GLN A 1 171 ? 0.690 -10.359 -8.975 1.00 83.81 171 GLN A C 1
ATOM 1305 O O . GLN A 1 171 ? 1.820 -10.153 -9.420 1.00 83.81 171 GLN A O 1
ATOM 1310 N N . ARG A 1 172 ? 0.266 -11.604 -8.715 1.00 82.06 172 ARG A N 1
ATOM 1311 C CA . ARG A 1 172 ? 1.089 -12.806 -8.949 1.00 82.06 172 ARG A CA 1
ATOM 1312 C C . ARG A 1 172 ? 1.451 -12.984 -10.426 1.00 82.06 172 ARG A C 1
ATOM 1314 O O . ARG A 1 172 ? 2.571 -13.392 -10.738 1.00 82.06 172 ARG A O 1
ATOM 1321 N N . ARG A 1 173 ? 0.548 -12.656 -11.358 1.00 87.12 173 ARG A N 1
ATOM 1322 C CA . ARG A 1 173 ? 0.852 -12.649 -12.802 1.00 87.12 173 ARG A CA 1
ATOM 1323 C C . ARG A 1 173 ? 1.901 -11.588 -13.148 1.00 87.12 173 ARG A C 1
ATOM 1325 O O . ARG A 1 173 ? 2.809 -11.876 -13.929 1.00 87.12 173 ARG A O 1
ATOM 1332 N N . ILE A 1 174 ? 1.803 -10.396 -12.557 1.00 86.12 174 ILE A N 1
ATOM 1333 C CA . ILE A 1 174 ? 2.807 -9.332 -12.712 1.00 86.12 174 ILE A CA 1
ATOM 1334 C C . ILE A 1 174 ? 4.168 -9.800 -12.178 1.00 86.12 174 ILE A C 1
ATOM 1336 O O . ILE A 1 174 ? 5.171 -9.627 -12.870 1.00 86.12 174 ILE A O 1
ATOM 1340 N N . LEU A 1 175 ? 4.205 -10.455 -11.012 1.00 84.75 175 LEU A N 1
ATOM 1341 C CA . LEU A 1 175 ? 5.435 -10.986 -10.415 1.00 84.75 175 LEU A CA 1
ATOM 1342 C C . LEU A 1 175 ? 6.121 -12.005 -11.335 1.00 84.75 175 LEU A C 1
ATOM 1344 O O . LEU A 1 175 ? 7.301 -11.859 -11.647 1.00 84.75 175 LEU A O 1
ATOM 1348 N N . LYS A 1 176 ? 5.364 -12.980 -11.861 1.00 87.44 176 LYS A N 1
ATOM 1349 C CA . LYS A 1 176 ? 5.876 -13.966 -12.831 1.00 87.44 176 LYS A CA 1
ATOM 1350 C C . LYS A 1 176 ? 6.461 -13.299 -14.076 1.00 87.44 176 LYS A C 1
ATOM 1352 O O . LYS A 1 176 ? 7.529 -13.689 -14.541 1.00 87.44 176 LYS A O 1
ATOM 1357 N N . ARG A 1 177 ? 5.785 -12.270 -14.601 1.00 90.44 177 ARG A N 1
ATOM 1358 C CA . ARG A 1 177 ? 6.279 -11.504 -15.754 1.00 90.44 177 ARG A CA 1
ATOM 1359 C C . ARG A 1 177 ? 7.585 -10.775 -15.428 1.00 90.44 177 ARG A C 1
ATOM 1361 O O . ARG A 1 177 ? 8.479 -10.776 -16.267 1.00 90.44 177 ARG A O 1
ATOM 1368 N N . ARG A 1 178 ? 7.710 -10.179 -14.236 1.00 86.25 178 ARG A N 1
ATOM 1369 C CA . ARG A 1 178 ? 8.950 -9.518 -13.796 1.00 86.25 178 ARG A CA 1
ATOM 1370 C C . ARG A 1 178 ? 10.101 -10.514 -13.677 1.00 86.25 178 ARG A C 1
ATOM 1372 O O . ARG A 1 178 ? 11.151 -10.246 -14.244 1.00 86.25 178 ARG A O 1
ATOM 1379 N N . TYR A 1 179 ? 9.895 -11.672 -13.048 1.00 89.25 179 TYR A N 1
ATOM 1380 C CA . TYR A 1 179 ? 10.941 -12.698 -12.959 1.00 89.25 179 TYR A CA 1
ATOM 1381 C C . TYR A 1 179 ? 11.390 -13.202 -14.326 1.00 89.25 179 TYR A C 1
ATOM 1383 O O . TYR A 1 179 ? 12.587 -13.290 -14.571 1.00 89.25 179 TYR A O 1
ATOM 1391 N N . TYR A 1 180 ? 10.451 -13.443 -15.241 1.00 94.19 180 TYR A N 1
ATOM 1392 C CA . TYR A 1 180 ? 10.791 -13.814 -16.613 1.00 94.19 180 TYR A CA 1
ATOM 1393 C C . TYR A 1 180 ? 11.666 -12.757 -17.305 1.00 94.19 180 TYR A C 1
ATOM 1395 O O . TYR A 1 180 ? 12.671 -13.097 -17.923 1.00 94.19 180 TYR A O 1
ATOM 1403 N N . LEU A 1 181 ? 11.305 -11.474 -17.196 1.00 92.31 181 LEU A N 1
ATOM 1404 C CA . LEU A 1 181 ? 12.077 -10.387 -17.806 1.00 92.31 181 LEU A CA 1
ATOM 1405 C C . LEU A 1 181 ? 13.460 -10.224 -17.166 1.00 92.31 181 LEU A C 1
ATOM 1407 O O . LEU A 1 181 ? 14.420 -9.975 -17.886 1.00 92.31 181 LEU A O 1
ATOM 1411 N N . VAL A 1 182 ? 13.565 -10.389 -15.845 1.00 92.38 182 VAL A N 1
ATOM 1412 C CA . VAL A 1 182 ? 14.847 -10.364 -15.126 1.00 92.38 182 VAL A CA 1
ATOM 1413 C C . VAL A 1 182 ? 15.737 -11.513 -15.585 1.00 92.38 182 VAL A C 1
ATOM 1415 O O . VAL A 1 182 ? 16.901 -11.284 -15.891 1.00 92.38 182 VAL A O 1
ATOM 1418 N N . GLU A 1 183 ? 15.196 -12.723 -15.706 1.00 93.12 183 GLU A N 1
ATOM 1419 C CA . GLU A 1 183 ? 15.964 -13.874 -16.183 1.00 93.12 183 GLU A CA 1
ATOM 1420 C C .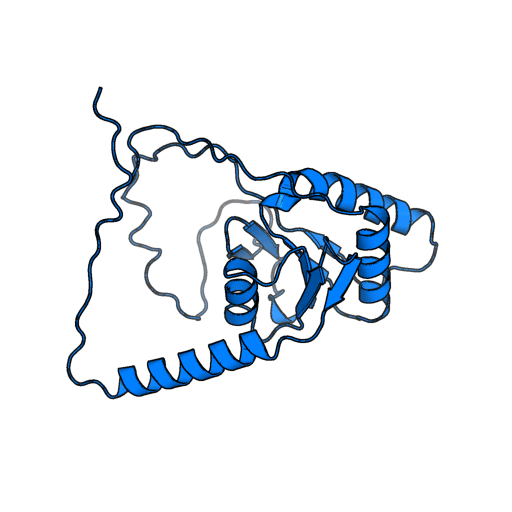 GLU A 1 183 ? 16.446 -13.667 -17.623 1.00 93.12 183 GLU A C 1
ATOM 1422 O O . GLU A 1 183 ? 17.609 -13.887 -17.935 1.00 93.12 183 GLU A O 1
ATOM 1427 N N . ARG A 1 184 ? 15.588 -13.117 -18.490 1.00 94.00 184 ARG A N 1
ATOM 1428 C CA . ARG A 1 184 ? 15.979 -12.732 -19.854 1.00 94.00 184 ARG A CA 1
ATOM 1429 C C . ARG A 1 184 ? 17.045 -11.641 -19.891 1.00 94.00 184 ARG A C 1
ATOM 1431 O O . ARG A 1 184 ? 17.863 -11.645 -20.803 1.00 94.00 184 ARG A O 1
ATOM 1438 N N . ALA A 1 185 ? 17.035 -10.719 -18.932 1.00 93.44 185 ALA A N 1
ATOM 1439 C CA . ALA A 1 185 ? 18.044 -9.673 -18.828 1.00 93.44 185 ALA A CA 1
ATOM 1440 C C . ALA A 1 185 ? 19.400 -10.210 -18.341 1.00 93.44 185 ALA A C 1
ATOM 1442 O O . ALA A 1 185 ? 20.423 -9.691 -18.774 1.00 93.44 185 ALA A O 1
ATOM 1443 N N . LYS A 1 186 ? 19.431 -11.257 -17.500 1.00 94.00 186 LYS A N 1
ATOM 1444 C CA . LYS A 1 186 ? 20.686 -11.908 -17.072 1.00 94.00 186 LYS A CA 1
ATOM 1445 C C . LYS A 1 186 ? 21.468 -12.510 -18.242 1.00 94.00 186 LYS A C 1
ATOM 1447 O O . LYS A 1 186 ? 22.691 -12.482 -18.223 1.00 94.00 186 LYS A O 1
ATOM 1452 N N . ASP A 1 187 ? 20.766 -12.999 -19.263 1.00 94.44 187 ASP A N 1
ATOM 1453 C CA . ASP A 1 187 ? 21.373 -13.557 -20.480 1.00 94.44 187 ASP A CA 1
ATOM 1454 C C . ASP A 1 187 ? 21.823 -12.480 -21.491 1.00 94.44 187 ASP A C 1
ATOM 1456 O O . ASP A 1 187 ? 22.341 -12.804 -22.564 1.00 94.44 187 ASP A O 1
ATOM 1460 N N . ALA A 1 188 ? 21.577 -11.194 -21.219 1.00 94.62 188 ALA A N 1
ATOM 1461 C CA . ALA A 1 188 ? 21.864 -10.126 -22.167 1.00 94.62 188 ALA A CA 1
ATOM 1462 C C . ALA A 1 188 ? 23.359 -9.773 -22.183 1.00 94.62 188 ALA A C 1
ATOM 1464 O O . ALA A 1 188 ? 23.952 -9.446 -21.162 1.00 94.62 188 ALA A O 1
ATOM 1465 N N . ASN A 1 189 ? 23.958 -9.749 -23.377 1.00 95.69 189 ASN A N 1
ATOM 1466 C CA . ASN A 1 189 ? 25.366 -9.375 -23.549 1.00 95.69 189 ASN A CA 1
ATOM 1467 C C . ASN A 1 189 ? 25.608 -7.849 -23.499 1.00 95.69 189 ASN A C 1
ATOM 1469 O O . ASN A 1 189 ? 26.735 -7.400 -23.323 1.00 95.69 189 ASN A O 1
ATOM 1473 N N . ILE A 1 190 ? 24.563 -7.039 -23.706 1.00 94.69 190 ILE A N 1
ATOM 1474 C CA . ILE A 1 190 ? 24.632 -5.571 -23.722 1.00 94.69 190 ILE A CA 1
ATOM 1475 C C . ILE A 1 190 ? 23.452 -5.015 -22.924 1.00 94.69 190 ILE A C 1
ATOM 1477 O O . ILE A 1 190 ? 22.305 -5.388 -23.174 1.00 94.69 190 ILE A O 1
ATOM 1481 N N . VAL A 1 191 ? 23.729 -4.077 -22.013 1.00 92.88 191 VAL A N 1
ATOM 1482 C CA . VAL A 1 191 ? 22.717 -3.361 -21.224 1.00 92.88 191 VAL A CA 1
ATOM 1483 C C . VAL A 1 191 ? 22.745 -1.878 -21.589 1.00 92.88 191 VAL A C 1
ATOM 1485 O O . VAL A 1 191 ? 23.769 -1.214 -21.456 1.00 92.88 191 VAL A O 1
ATOM 1488 N N . GLY A 1 192 ? 21.610 -1.351 -22.053 1.00 93.50 192 GLY A N 1
ATOM 1489 C CA . GLY A 1 192 ? 21.416 0.082 -22.268 1.00 93.50 192 GLY A CA 1
ATOM 1490 C C . GLY A 1 192 ? 20.772 0.725 -21.044 1.00 93.50 192 GLY A C 1
ATOM 1491 O O . GLY A 1 192 ? 19.670 0.341 -20.656 1.00 93.50 192 GLY A O 1
ATOM 1492 N N . ILE A 1 193 ? 21.435 1.712 -20.443 1.00 92.81 193 ILE A N 1
ATOM 1493 C CA . ILE A 1 193 ? 20.884 2.470 -19.315 1.00 92.81 193 ILE A CA 1
ATOM 1494 C C . ILE A 1 193 ? 20.141 3.683 -19.871 1.00 92.81 193 ILE A C 1
ATOM 1496 O O . ILE A 1 193 ? 20.750 4.620 -20.384 1.00 92.81 193 ILE A O 1
ATOM 1500 N N . LEU A 1 194 ? 18.812 3.668 -19.770 1.00 91.19 194 LEU A N 1
ATOM 1501 C CA . LEU A 1 194 ? 17.993 4.827 -20.105 1.00 91.19 194 LEU A CA 1
ATOM 1502 C C . LEU A 1 194 ? 17.977 5.797 -18.922 1.00 91.19 194 LEU A C 1
ATOM 1504 O O . LEU A 1 194 ? 17.431 5.484 -17.866 1.00 91.19 194 LEU A O 1
ATOM 1508 N N . VAL A 1 195 ? 18.528 6.993 -19.119 1.00 91.44 195 VAL A N 1
ATOM 1509 C CA . VAL A 1 195 ? 18.465 8.079 -18.136 1.00 91.44 195 VAL A CA 1
ATOM 1510 C C . VAL A 1 195 ? 17.447 9.109 -18.610 1.00 91.44 195 VAL A C 1
ATOM 1512 O O . VAL A 1 195 ? 17.660 9.796 -19.605 1.00 91.44 195 VAL A O 1
ATOM 1515 N N . GLY A 1 196 ? 16.326 9.206 -17.897 1.00 83.31 196 GLY A N 1
ATOM 1516 C CA . GLY A 1 196 ? 15.344 10.269 -18.084 1.00 83.31 196 GLY A CA 1
ATOM 1517 C C . GLY A 1 196 ? 15.515 11.346 -17.020 1.00 83.31 196 GLY A C 1
ATOM 1518 O O . GLY A 1 196 ? 15.590 11.039 -15.830 1.00 83.31 196 GLY A O 1
ATOM 1519 N N . THR A 1 197 ? 15.536 12.615 -17.417 1.00 83.69 197 THR A N 1
ATOM 1520 C CA . THR A 1 197 ? 15.365 13.716 -16.470 1.00 83.69 197 THR A CA 1
ATOM 1521 C C . THR A 1 197 ? 13.868 13.888 -16.211 1.00 83.69 197 THR A C 1
ATOM 1523 O O . THR A 1 197 ? 13.114 14.328 -17.076 1.00 83.69 197 THR A O 1
ATOM 1526 N N . LEU A 1 198 ? 13.403 13.511 -15.016 1.00 68.81 198 LEU A N 1
ATOM 1527 C CA . LEU A 1 198 ? 12.054 13.865 -14.570 1.00 68.81 198 LEU A CA 1
ATOM 1528 C C . LEU A 1 198 ? 12.035 15.375 -14.309 1.00 68.81 198 LEU A C 1
ATOM 1530 O O . LEU A 1 198 ? 12.397 15.846 -13.229 1.00 68.81 198 LEU A O 1
ATOM 1534 N N . GLY A 1 199 ? 11.681 16.143 -15.338 1.00 55.41 199 GLY A N 1
ATOM 1535 C CA . GLY A 1 199 ? 11.457 17.574 -15.227 1.00 55.41 199 GLY A CA 1
ATOM 1536 C C . GLY A 1 199 ? 10.247 17.830 -14.338 1.00 55.41 199 GLY A C 1
ATOM 1537 O O . GLY A 1 199 ? 9.110 17.712 -14.783 1.00 55.41 199 GLY A O 1
ATOM 1538 N N . VAL A 1 200 ? 10.479 18.207 -13.082 1.00 55.19 200 VAL A N 1
ATOM 1539 C CA . VAL A 1 200 ? 9.476 18.955 -12.320 1.00 55.19 200 VAL A CA 1
ATOM 1540 C C . VAL A 1 200 ? 9.503 20.353 -12.930 1.00 55.19 200 VAL A C 1
ATOM 1542 O O . VAL A 1 200 ? 10.408 21.131 -12.640 1.00 55.19 200 VAL A O 1
ATOM 1545 N N . GLY A 1 201 ? 8.619 20.600 -13.900 1.00 42.47 201 GLY A N 1
ATOM 1546 C CA . GLY A 1 201 ? 8.593 21.841 -14.667 1.00 42.47 201 GLY A CA 1
ATOM 1547 C C . GLY A 1 201 ? 8.547 23.047 -13.734 1.00 42.47 201 GLY A C 1
ATOM 1548 O O . GLY A 1 201 ? 7.631 23.172 -12.927 1.00 42.47 201 GLY A O 1
ATOM 1549 N N . ASN A 1 202 ? 9.545 23.922 -13.835 1.00 40.81 202 ASN A N 1
ATOM 1550 C CA . ASN A 1 202 ? 9.464 25.239 -13.224 1.00 40.81 202 ASN A CA 1
ATOM 1551 C C . ASN A 1 202 ? 8.355 26.015 -13.955 1.00 40.81 202 ASN A C 1
ATOM 1553 O O . ASN A 1 202 ? 8.461 26.169 -15.174 1.00 40.81 202 ASN A O 1
ATOM 1557 N N . PRO A 1 203 ? 7.315 26.523 -13.272 1.00 43.41 203 PRO A N 1
ATOM 1558 C CA . PRO A 1 203 ? 6.494 27.570 -13.852 1.00 43.41 203 PRO A CA 1
ATOM 1559 C C . PRO A 1 203 ? 7.377 28.816 -13.994 1.00 43.41 203 PRO A C 1
ATOM 1561 O O . PRO A 1 203 ? 7.757 29.440 -13.005 1.00 43.41 203 PRO A O 1
ATOM 1564 N N . CYS A 1 204 ? 7.769 29.130 -15.227 1.00 39.41 204 CYS A N 1
ATOM 1565 C CA . CYS A 1 204 ? 8.327 30.432 -15.563 1.00 39.41 204 CYS A CA 1
ATOM 1566 C C . CYS A 1 204 ? 7.209 31.475 -15.406 1.00 39.41 204 CYS A C 1
ATOM 1568 O O . CYS A 1 204 ? 6.180 31.357 -16.071 1.00 39.41 204 CYS A O 1
ATOM 1570 N N . TYR A 1 205 ? 7.413 32.447 -14.514 1.00 37.94 205 TYR A N 1
ATOM 1571 C CA . TYR A 1 205 ? 6.710 33.732 -14.521 1.00 37.94 205 TYR A CA 1
ATOM 1572 C C . TYR A 1 205 ? 7.522 34.737 -15.332 1.00 37.94 205 TYR A C 1
ATOM 1574 O O . TYR A 1 205 ? 8.770 34.681 -15.226 1.00 37.94 205 TYR A O 1
#